Protein AF-A0A3L7AUQ1-F1 (afdb_monomer)

Structure (mmCIF, N/CA/C/O backbone):
data_AF-A0A3L7AUQ1-F1
#
_entry.id   AF-A0A3L7AUQ1-F1
#
loop_
_atom_site.group_PDB
_atom_site.id
_atom_site.type_symbol
_atom_site.label_atom_id
_atom_site.label_alt_id
_atom_site.label_comp_id
_atom_site.label_asym_id
_atom_site.label_entity_id
_atom_site.label_seq_id
_atom_site.pdbx_PDB_ins_code
_atom_site.Cartn_x
_atom_site.Cartn_y
_atom_site.Cartn_z
_atom_site.occupancy
_atom_site.B_iso_or_equiv
_atom_site.auth_seq_id
_atom_site.auth_comp_id
_atom_site.auth_asym_id
_atom_site.auth_atom_id
_atom_site.pdbx_PDB_model_num
ATOM 1 N N . MET A 1 1 ? -17.333 22.232 10.607 1.00 54.47 1 MET A N 1
ATOM 2 C CA . MET A 1 1 ? -16.804 20.891 10.934 1.00 54.47 1 MET A CA 1
ATOM 3 C C . MET A 1 1 ? -15.675 21.079 11.931 1.00 54.47 1 MET A C 1
ATOM 5 O O . MET A 1 1 ? -14.863 21.971 11.714 1.00 54.47 1 MET A O 1
ATOM 9 N N . SER A 1 2 ? -15.670 20.345 13.046 1.00 60.19 2 SER A N 1
ATOM 10 C CA . SER A 1 2 ? -14.529 20.346 13.972 1.00 60.19 2 SER A CA 1
ATOM 11 C C . SER A 1 2 ? -13.283 19.821 13.256 1.00 60.19 2 SER A C 1
ATOM 13 O O . SER A 1 2 ? -13.401 19.019 12.330 1.00 60.19 2 SER A O 1
ATOM 15 N N . ALA A 1 3 ? -12.099 20.273 13.667 1.00 74.56 3 ALA A N 1
ATOM 16 C CA . ALA A 1 3 ? -10.851 19.747 13.125 1.00 74.56 3 ALA A CA 1
ATOM 17 C C . ALA A 1 3 ? -10.772 18.215 13.327 1.00 74.56 3 ALA A C 1
ATOM 19 O O . ALA A 1 3 ? -11.262 17.724 14.351 1.00 74.56 3 ALA A O 1
ATOM 20 N N . PRO A 1 4 ? -10.177 17.457 12.385 1.00 82.94 4 PRO A N 1
ATOM 21 C CA . PRO A 1 4 ? -9.963 16.025 12.555 1.00 82.94 4 PRO A CA 1
ATOM 22 C C . PRO A 1 4 ? -9.164 15.748 13.829 1.00 82.94 4 PRO A C 1
ATOM 24 O O . PRO A 1 4 ? -8.142 16.387 14.075 1.00 82.94 4 PRO A O 1
ATOM 27 N N . VAL A 1 5 ? -9.618 14.784 14.627 1.00 93.25 5 VAL A N 1
ATOM 28 C CA . VAL A 1 5 ? -8.933 14.399 15.864 1.00 93.25 5 VAL A CA 1
ATOM 29 C C . VAL A 1 5 ? -7.797 13.426 15.544 1.00 93.25 5 VAL A C 1
ATOM 31 O O . VAL A 1 5 ? -7.956 12.484 14.752 1.00 93.25 5 VAL A O 1
ATOM 34 N N . THR A 1 6 ? -6.651 13.654 16.179 1.00 96.94 6 THR A N 1
ATOM 35 C CA . THR A 1 6 ? -5.511 12.737 16.201 1.00 96.94 6 THR A CA 1
ATOM 36 C C . THR A 1 6 ? -5.112 12.510 17.647 1.00 96.94 6 THR A C 1
ATOM 38 O O . THR A 1 6 ? -4.904 13.467 18.391 1.00 96.94 6 THR A O 1
ATOM 41 N N . LEU A 1 7 ? -5.035 11.244 18.028 1.00 98.00 7 LEU A N 1
ATOM 42 C CA . LEU A 1 7 ? -4.626 10.782 19.343 1.00 98.00 7 LEU A CA 1
ATOM 43 C C . LEU A 1 7 ? -3.195 10.238 19.274 1.00 98.00 7 LEU A C 1
ATOM 45 O O . LEU A 1 7 ? -2.617 10.060 18.203 1.00 98.00 7 LEU A O 1
ATOM 49 N N . THR A 1 8 ? -2.648 9.931 20.436 1.00 98.00 8 THR A N 1
ATOM 50 C CA . THR A 1 8 ? -1.404 9.186 20.645 1.00 98.00 8 THR A CA 1
ATOM 51 C C . THR A 1 8 ? -1.679 8.068 21.648 1.00 98.00 8 THR A C 1
ATOM 53 O O . THR A 1 8 ? -2.749 8.040 22.259 1.00 98.00 8 THR A O 1
ATOM 56 N N . ALA A 1 9 ? -0.713 7.177 21.890 1.00 97.38 9 ALA A N 1
ATOM 57 C CA . ALA A 1 9 ? -0.848 6.140 22.920 1.00 97.38 9 ALA A CA 1
ATOM 58 C C . ALA A 1 9 ? -1.158 6.690 24.330 1.00 97.38 9 ALA A C 1
ATOM 60 O O . ALA A 1 9 ? -1.718 5.976 25.159 1.00 97.38 9 ALA A O 1
ATOM 61 N N . ASP A 1 10 ? -0.818 7.947 24.620 1.00 97.31 10 ASP A N 1
ATOM 62 C CA . ASP A 1 10 ? -1.031 8.571 25.934 1.00 97.31 10 ASP A CA 1
ATOM 63 C C . ASP A 1 10 ? -2.288 9.449 25.997 1.00 97.31 10 ASP A C 1
ATOM 65 O O . ASP A 1 10 ? -2.662 9.915 27.070 1.00 97.31 10 ASP A O 1
ATOM 69 N N . THR A 1 11 ? -2.952 9.683 24.862 1.00 98.12 11 THR A N 1
ATOM 70 C CA . THR A 1 11 ? -4.133 10.560 24.770 1.00 98.12 11 THR A CA 1
ATOM 71 C C . THR A 1 11 ? -5.384 9.826 24.289 1.00 98.12 11 THR A C 1
ATOM 73 O O . THR A 1 11 ? -6.367 10.463 23.916 1.00 98.12 11 THR A O 1
ATOM 76 N N . LEU A 1 12 ? -5.367 8.488 24.306 1.00 98.25 12 LEU A N 1
ATOM 77 C CA . LEU A 1 12 ? -6.523 7.659 23.963 1.00 98.25 12 LEU A CA 1
ATOM 78 C C . LEU A 1 12 ? -7.722 8.003 24.855 1.00 98.25 12 LEU A C 1
ATOM 80 O O . LEU A 1 12 ? -7.608 8.072 26.079 1.00 98.25 12 LEU A O 1
ATOM 84 N N . ILE A 1 13 ? -8.880 8.191 24.227 1.00 97.44 13 ILE A N 1
ATOM 85 C CA . ILE A 1 13 ? -10.152 8.481 24.890 1.00 97.44 13 ILE A CA 1
ATOM 86 C C . ILE A 1 13 ? -11.253 7.598 24.289 1.00 97.44 13 ILE A C 1
ATOM 88 O O . ILE A 1 13 ? -11.203 7.350 23.082 1.00 97.44 13 ILE A O 1
ATOM 92 N N . PRO A 1 14 ? -12.235 7.130 25.087 1.00 97.88 14 PRO A N 1
ATOM 93 C CA . PRO A 1 14 ? -13.332 6.300 24.591 1.00 97.88 14 PRO A CA 1
ATOM 94 C C . PRO A 1 14 ? -14.061 6.926 23.403 1.00 97.88 14 PRO A C 1
ATOM 96 O O . PRO A 1 14 ? -14.301 8.139 23.377 1.00 97.88 14 PRO A O 1
ATOM 99 N N . ALA A 1 15 ? -14.425 6.097 22.427 1.00 97.81 15 ALA A N 1
ATOM 100 C CA . ALA A 1 15 ? -15.153 6.562 21.256 1.00 97.81 15 ALA A CA 1
ATOM 101 C C . ALA A 1 15 ? -16.590 6.955 21.635 1.00 97.81 15 ALA A C 1
ATOM 103 O O . ALA A 1 15 ? -17.237 6.316 22.462 1.00 97.81 15 ALA A O 1
ATOM 104 N N . THR A 1 16 ? -17.108 8.017 21.016 1.00 97.00 16 THR A N 1
ATOM 105 C CA . THR A 1 16 ? -18.486 8.503 21.229 1.00 97.00 16 THR A CA 1
ATOM 106 C C . THR A 1 16 ? -19.429 8.173 20.068 1.00 97.00 16 THR A C 1
ATOM 108 O O . THR A 1 16 ? -20.634 8.381 20.178 1.00 97.00 16 THR A O 1
ATOM 111 N N . ALA A 1 17 ? -18.887 7.633 18.975 1.00 97.19 17 ALA A N 1
ATOM 112 C CA . ALA A 1 17 ? -19.587 7.147 17.788 1.00 97.19 17 ALA A CA 1
ATOM 113 C C . ALA A 1 17 ? -18.801 5.959 17.191 1.00 97.19 17 ALA A C 1
ATOM 115 O O . ALA A 1 17 ? -17.626 5.793 17.541 1.00 97.19 17 ALA A O 1
ATOM 116 N N . PRO A 1 18 ? -19.388 5.132 16.301 1.00 98.00 18 PRO A N 1
ATOM 117 C CA . PRO A 1 18 ? -18.645 4.085 15.598 1.00 98.00 18 PRO A CA 1
ATOM 118 C C . PRO A 1 18 ? -17.364 4.648 14.964 1.00 98.00 18 PRO A C 1
ATOM 120 O O . PRO A 1 18 ? -17.421 5.533 14.116 1.00 98.00 18 PRO A O 1
ATOM 123 N N . THR A 1 19 ? -16.199 4.178 15.399 1.00 98.56 19 THR A N 1
ATOM 124 C CA . THR A 1 19 ? -14.916 4.790 15.040 1.00 98.56 19 THR A CA 1
ATOM 125 C C . THR A 1 19 ? -14.005 3.777 14.374 1.00 98.56 19 THR A C 1
ATOM 127 O O . THR A 1 19 ? -13.703 2.727 14.941 1.00 98.56 19 THR A O 1
ATOM 130 N N . MET A 1 20 ? -13.535 4.115 13.178 1.00 98.50 20 MET A N 1
ATOM 131 C CA . MET A 1 20 ? -12.374 3.479 12.570 1.00 98.50 20 MET A CA 1
ATOM 132 C C . MET A 1 20 ? -11.131 4.299 12.917 1.00 98.50 20 MET A C 1
ATOM 134 O O . MET A 1 20 ? -11.158 5.532 12.873 1.00 98.50 20 MET A O 1
ATOM 138 N N . TYR A 1 21 ? -10.030 3.623 13.234 1.00 98.69 21 TYR A N 1
ATOM 139 C CA . TYR A 1 21 ? -8.756 4.282 13.492 1.00 98.69 21 TYR A CA 1
ATOM 140 C C . TYR A 1 21 ? -7.817 4.212 12.292 1.00 98.69 21 TYR A C 1
ATOM 142 O O . TYR A 1 21 ? -7.812 3.253 11.524 1.00 98.69 21 TYR A O 1
ATOM 150 N N . PHE A 1 22 ? -6.984 5.233 12.146 1.00 98.31 22 PHE A N 1
ATOM 151 C CA . PHE A 1 22 ? -5.849 5.232 11.236 1.00 98.31 22 PHE A CA 1
ATOM 152 C C . PHE A 1 22 ? -4.567 5.313 12.063 1.00 98.31 22 PHE A C 1
ATOM 154 O O . PHE A 1 22 ? -4.301 6.351 12.659 1.00 98.31 22 PHE A O 1
ATOM 161 N N . ILE A 1 23 ? -3.792 4.229 12.114 1.00 98.50 23 ILE A N 1
ATOM 162 C CA . ILE A 1 23 ? -2.569 4.114 12.916 1.00 98.50 23 ILE A CA 1
ATOM 163 C C . ILE A 1 23 ? -1.345 4.370 12.027 1.00 98.50 23 ILE A C 1
ATOM 165 O O . ILE A 1 23 ? -1.085 3.627 11.075 1.00 98.50 23 ILE A O 1
ATOM 169 N N . GLY A 1 24 ? -0.573 5.410 12.348 1.00 96.19 24 GLY A N 1
ATOM 170 C CA . GLY A 1 24 ? 0.571 5.850 11.546 1.00 96.19 24 GLY A CA 1
ATOM 171 C C . GLY A 1 24 ? 1.500 6.811 12.293 1.00 96.19 24 GLY A C 1
ATOM 172 O O . GLY A 1 24 ? 1.568 6.787 13.517 1.00 96.19 24 GLY A O 1
ATOM 173 N N . VAL A 1 25 ? 2.258 7.625 11.551 1.00 93.19 25 VAL A N 1
ATOM 174 C CA . VAL A 1 25 ? 3.212 8.604 12.123 1.00 93.19 25 VAL A CA 1
ATOM 175 C C . VAL A 1 25 ? 2.674 10.038 12.063 1.00 93.19 25 VAL A C 1
ATOM 177 O O . VAL A 1 25 ? 2.900 10.816 12.980 1.00 93.19 25 VAL A O 1
ATOM 180 N N . THR A 1 26 ? 1.983 10.396 10.975 1.00 89.94 26 THR A N 1
ATOM 181 C CA . THR A 1 26 ? 1.414 11.737 10.728 1.00 89.94 26 THR A CA 1
ATOM 182 C C . THR A 1 26 ? 0.030 11.634 10.080 1.00 89.94 26 THR A C 1
ATOM 184 O O . THR A 1 26 ? -0.252 12.154 8.997 1.00 89.94 26 THR A O 1
ATOM 187 N N . THR A 1 27 ? -0.872 10.911 10.735 1.00 92.88 27 THR A N 1
ATOM 188 C CA . THR A 1 27 ? -2.197 10.536 10.212 1.00 92.88 27 THR A CA 1
ATOM 189 C C . THR A 1 27 ? -3.112 11.737 9.963 1.00 92.88 27 THR A C 1
ATOM 191 O O . THR A 1 27 ? -4.039 11.662 9.152 1.00 92.88 27 THR A O 1
ATOM 194 N N . GLY A 1 28 ? -2.866 12.860 10.646 1.00 90.06 28 GLY A N 1
ATOM 195 C CA . GLY A 1 28 ? -3.582 14.123 10.442 1.00 90.06 28 GLY A CA 1
ATOM 196 C C . GLY A 1 28 ? -3.364 14.744 9.057 1.00 90.06 28 GLY A C 1
ATOM 197 O O . GLY A 1 28 ? -4.259 15.406 8.543 1.00 90.06 28 GLY A O 1
ATOM 198 N N . SER A 1 29 ? -2.222 14.476 8.418 1.00 86.12 29 SER A N 1
ATOM 199 C CA . SER A 1 29 ? -1.842 15.063 7.121 1.00 86.12 29 SER A CA 1
ATOM 200 C C . SER A 1 29 ? -2.324 14.255 5.911 1.00 86.12 29 SER A C 1
ATOM 202 O O . SER A 1 29 ? -1.989 14.575 4.769 1.00 86.12 29 SER A O 1
ATOM 204 N N . SER A 1 30 ? -3.054 13.161 6.134 1.00 88.06 30 SER A N 1
ATOM 205 C CA . SER A 1 30 ? -3.519 12.287 5.057 1.00 88.06 30 SER A CA 1
ATOM 206 C C . SER A 1 30 ? -4.809 12.807 4.422 1.00 88.06 30 SER A C 1
ATOM 208 O O . SER A 1 30 ? -5.747 13.187 5.124 1.00 88.06 30 SER A O 1
ATOM 210 N N . S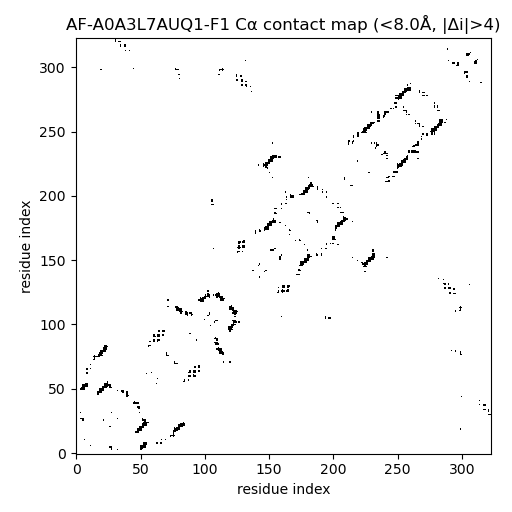ER A 1 31 ? -4.898 12.742 3.088 1.00 87.94 31 SER A N 1
ATOM 211 C CA . SER A 1 31 ? -6.104 13.121 2.334 1.00 87.94 31 SER A CA 1
ATOM 212 C C . SER A 1 31 ? -7.332 12.309 2.748 1.00 87.94 31 SER A C 1
ATOM 214 O O . SER A 1 31 ? -8.453 12.799 2.642 1.00 87.94 31 SER A O 1
ATOM 216 N N . ILE A 1 32 ? -7.134 11.107 3.302 1.00 93.62 32 ILE A N 1
ATOM 217 C CA . ILE A 1 32 ? -8.225 10.270 3.807 1.00 93.62 32 ILE A CA 1
ATOM 218 C C . ILE A 1 32 ? -9.113 10.989 4.833 1.00 93.62 32 ILE A C 1
ATOM 220 O O . ILE A 1 32 ? -10.293 10.678 4.942 1.00 93.62 32 ILE A O 1
ATOM 224 N N . ARG A 1 33 ? -8.589 11.994 5.550 1.00 92.50 33 ARG A N 1
ATOM 225 C CA . ARG A 1 33 ? -9.374 12.790 6.506 1.00 92.50 33 ARG A CA 1
ATOM 226 C C . ARG A 1 33 ? -10.527 13.547 5.849 1.00 92.50 33 ARG A C 1
ATOM 228 O O . ARG A 1 33 ? -11.523 13.809 6.512 1.00 92.50 33 ARG A O 1
ATOM 235 N N . GLN A 1 34 ? -10.386 13.887 4.571 1.00 93.88 34 GLN A N 1
ATOM 236 C CA . GLN A 1 34 ? -11.427 14.539 3.778 1.00 93.88 34 GLN A CA 1
ATOM 237 C C . GLN A 1 34 ? -12.258 13.520 2.992 1.00 93.88 34 GLN A C 1
ATOM 239 O O . GLN A 1 34 ? -13.451 13.722 2.799 1.00 93.88 34 GLN A O 1
ATOM 244 N N . VAL A 1 35 ? -11.639 12.412 2.574 1.00 96.00 35 VAL A N 1
ATOM 245 C CA . VAL A 1 35 ? -12.287 11.370 1.766 1.00 96.00 35 VAL A CA 1
ATOM 246 C C . VAL A 1 35 ? -13.226 10.488 2.594 1.00 96.00 35 VAL A C 1
ATOM 248 O O . VAL A 1 35 ? -14.349 10.230 2.171 1.00 96.00 35 VAL A O 1
ATOM 251 N N . PHE A 1 36 ? -12.800 10.032 3.777 1.00 97.31 36 PHE A N 1
ATOM 252 C CA . PHE A 1 36 ? -13.556 9.057 4.569 1.00 97.31 36 PHE A CA 1
ATOM 253 C C . PHE A 1 36 ? -14.984 9.510 4.904 1.00 97.31 36 PHE A C 1
ATOM 255 O O . PHE A 1 36 ? -15.880 8.692 4.736 1.00 97.31 36 PHE A O 1
ATOM 262 N N . PRO A 1 37 ? -15.260 10.770 5.303 1.00 96.50 37 PRO A N 1
ATOM 263 C CA . PRO A 1 37 ? -16.637 11.207 5.545 1.00 96.50 37 PRO A CA 1
ATOM 264 C C . PRO A 1 37 ? -17.548 11.083 4.314 1.00 96.50 37 PRO A C 1
ATOM 266 O O . PRO A 1 37 ? -18.718 10.737 4.454 1.00 96.50 37 PRO A O 1
ATOM 269 N N . LEU A 1 38 ? -17.017 11.328 3.110 1.00 97.50 38 LEU A N 1
ATOM 270 C CA . LEU A 1 38 ? -17.770 11.172 1.861 1.00 97.50 38 LEU A CA 1
ATOM 271 C C . LEU A 1 38 ? -18.061 9.697 1.581 1.00 97.50 38 LEU A C 1
ATOM 273 O O . LEU A 1 38 ? -19.183 9.341 1.240 1.00 97.50 38 LEU A O 1
ATOM 277 N N . TRP A 1 39 ? -17.065 8.832 1.774 1.00 98.12 39 TRP A N 1
ATOM 278 C CA . TRP A 1 39 ? -17.244 7.389 1.630 1.00 98.12 39 TRP A CA 1
ATOM 279 C C . TRP A 1 39 ? -18.170 6.797 2.683 1.00 98.12 39 TRP A C 1
ATOM 281 O O . TRP A 1 39 ? -18.973 5.940 2.352 1.00 98.12 39 TRP A O 1
ATOM 291 N N . ALA A 1 40 ? -18.104 7.258 3.930 1.00 97.88 40 ALA A N 1
ATOM 292 C CA . ALA A 1 40 ? -19.002 6.809 4.984 1.00 97.88 40 ALA A CA 1
ATOM 293 C C . ALA A 1 40 ? -20.465 7.124 4.642 1.00 97.88 40 ALA A C 1
ATOM 295 O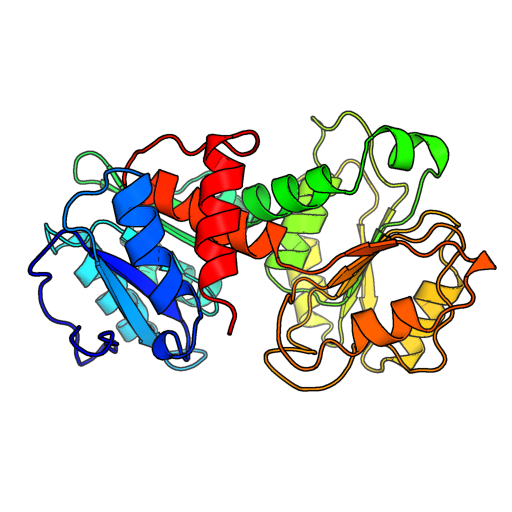 O . ALA A 1 40 ? -21.329 6.274 4.846 1.00 97.88 40 ALA A O 1
ATOM 296 N N . ALA A 1 41 ? -20.730 8.302 4.066 1.00 97.44 41 ALA A N 1
ATOM 297 C CA . ALA A 1 41 ? -22.056 8.661 3.577 1.00 97.44 41 ALA A CA 1
ATOM 298 C C . ALA A 1 41 ? -22.491 7.789 2.384 1.00 97.44 41 ALA A C 1
ATOM 300 O O . ALA A 1 41 ? -23.586 7.232 2.419 1.00 97.44 41 ALA A O 1
ATOM 301 N N . GLU A 1 42 ? -21.632 7.629 1.372 1.00 97.88 42 GLU A N 1
ATOM 302 C CA . GLU A 1 42 ? -21.923 6.833 0.165 1.00 97.88 42 GLU A CA 1
ATOM 303 C C . GLU A 1 42 ? -22.166 5.350 0.481 1.00 97.88 42 GLU A C 1
ATOM 305 O O . GLU A 1 42 ? -23.073 4.722 -0.055 1.00 97.88 42 GLU A O 1
ATOM 310 N N . LEU A 1 43 ? -21.383 4.789 1.401 1.00 97.69 43 LEU A N 1
ATOM 311 C CA . LEU A 1 43 ? -21.469 3.387 1.811 1.00 97.69 43 LEU A CA 1
ATOM 312 C C . LEU A 1 43 ? -22.543 3.134 2.880 1.00 97.69 43 LEU A C 1
ATOM 314 O O . LEU A 1 43 ? -22.731 1.992 3.294 1.00 97.69 43 LEU A O 1
ATOM 318 N N . GLY A 1 44 ? -23.229 4.176 3.362 1.00 97.31 44 GLY A N 1
ATOM 319 C CA . GLY A 1 44 ? -24.259 4.044 4.392 1.00 97.31 44 GLY A CA 1
ATOM 320 C C . GLY A 1 44 ? -23.726 3.610 5.763 1.00 97.31 44 GLY A C 1
ATOM 321 O O . GLY A 1 44 ? -24.424 2.915 6.497 1.00 97.31 44 GLY A O 1
ATOM 322 N N . LEU A 1 45 ? -22.514 4.033 6.144 1.00 97.25 45 LEU A N 1
ATOM 323 C CA . LEU A 1 45 ? -21.863 3.660 7.414 1.00 97.25 45 LEU A CA 1
ATOM 324 C C . LEU A 1 45 ? -22.416 4.411 8.645 1.00 97.25 45 LEU A C 1
ATOM 326 O O . LEU A 1 45 ? -21.857 4.314 9.739 1.00 97.25 45 LEU A O 1
ATOM 330 N N . GLY A 1 46 ? -23.509 5.163 8.486 1.00 94.44 46 GLY A N 1
ATOM 331 C CA . GLY A 1 46 ? -24.133 5.952 9.550 1.00 94.44 46 GLY A CA 1
ATOM 332 C C . GLY A 1 46 ? -23.216 7.061 10.070 1.00 94.44 46 GLY A C 1
ATOM 333 O O . GLY A 1 46 ? -22.534 7.726 9.295 1.00 94.44 46 GLY A O 1
ATOM 334 N N . ASP A 1 47 ? -23.173 7.234 11.393 1.00 95.19 47 ASP A N 1
ATOM 335 C CA . ASP A 1 47 ? -22.361 8.260 12.071 1.00 95.19 47 ASP A CA 1
ATOM 336 C C . ASP A 1 47 ? -20.883 7.853 12.236 1.00 95.19 47 ASP A C 1
ATOM 338 O O . ASP A 1 47 ? -20.208 8.286 13.173 1.00 95.19 47 ASP A O 1
ATOM 342 N N . ALA A 1 48 ? -20.378 6.969 11.371 1.00 97.56 48 ALA A N 1
ATOM 343 C CA . ALA A 1 48 ? -19.013 6.482 11.465 1.00 97.56 48 ALA A CA 1
ATOM 344 C C . ALA A 1 48 ? -17.986 7.605 11.261 1.00 97.56 48 ALA A C 1
ATOM 346 O O . ALA A 1 48 ? -18.081 8.403 10.326 1.00 97.56 48 ALA A O 1
ATOM 347 N N . VAL A 1 49 ? -16.953 7.631 12.104 1.00 97.25 49 VAL A N 1
ATOM 348 C CA . VAL A 1 49 ? -15.873 8.628 12.041 1.00 97.25 49 VAL A CA 1
ATOM 349 C C . VAL A 1 49 ? -14.498 7.978 11.906 1.00 97.25 49 VAL A C 1
ATOM 351 O O . VAL A 1 49 ? -14.289 6.831 12.302 1.00 97.25 49 VAL A O 1
ATOM 354 N N . LEU A 1 50 ? -13.543 8.742 11.364 1.00 97.94 50 LEU A N 1
ATOM 355 C CA . LEU A 1 50 ? -12.138 8.347 11.258 1.00 97.94 50 LEU A CA 1
ATOM 356 C C . LEU A 1 50 ? -11.266 9.172 12.208 1.00 97.94 50 LEU A C 1
ATOM 358 O O . LEU A 1 50 ? -11.115 10.389 12.040 1.00 97.94 50 LEU A O 1
ATOM 362 N N . VAL A 1 51 ? -10.624 8.496 13.157 1.00 98.25 51 VAL A N 1
ATOM 363 C CA . VAL A 1 51 ? -9.700 9.106 14.123 1.00 98.25 51 VAL A CA 1
ATOM 364 C C . VAL A 1 51 ? -8.286 8.596 13.873 1.00 98.25 51 VAL A C 1
ATOM 366 O O . VAL A 1 51 ? -8.066 7.413 13.643 1.00 98.25 51 VAL A O 1
ATOM 369 N N . GLY A 1 52 ? -7.301 9.487 13.891 1.00 98.12 52 GLY A N 1
ATOM 370 C CA . GLY A 1 52 ? -5.904 9.082 13.744 1.00 98.12 52 GLY A CA 1
ATOM 371 C C . GLY A 1 52 ? -5.292 8.716 15.080 1.00 98.12 52 GLY A C 1
ATOM 372 O O . GLY A 1 52 ? -5.661 9.298 16.099 1.00 98.12 52 GLY A O 1
ATOM 373 N N . ILE A 1 53 ? -4.334 7.802 15.059 1.00 98.56 53 ILE A N 1
ATOM 374 C CA . ILE A 1 53 ? -3.455 7.502 16.182 1.00 98.56 53 ILE A CA 1
ATOM 375 C C . ILE A 1 53 ? -2.024 7.594 15.662 1.00 98.56 53 ILE A C 1
ATOM 377 O O . ILE A 1 53 ? -1.588 6.759 14.865 1.00 98.56 53 ILE A O 1
ATOM 381 N N . ASP A 1 54 ? -1.311 8.622 16.110 1.00 98.06 54 ASP A N 1
ATOM 382 C CA . ASP A 1 54 ? 0.090 8.825 15.770 1.00 98.06 54 ASP A CA 1
ATOM 383 C C . ASP A 1 54 ? 0.984 8.163 16.825 1.00 98.06 54 ASP A C 1
AT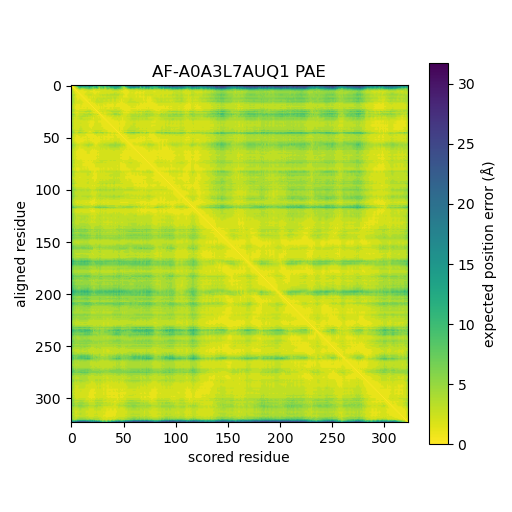OM 385 O O . ASP A 1 54 ? 0.853 8.395 18.031 1.00 98.06 54 ASP A O 1
ATOM 389 N N . LEU A 1 55 ? 1.900 7.325 16.345 1.00 97.75 55 LEU A N 1
ATOM 390 C CA . LEU A 1 55 ? 2.950 6.682 17.128 1.00 97.75 55 LEU A CA 1
ATOM 391 C C . LEU A 1 55 ? 4.321 7.042 16.533 1.00 97.75 55 LEU A C 1
ATOM 393 O O . LEU A 1 55 ? 4.450 7.108 15.302 1.00 97.75 55 LEU A O 1
ATOM 397 N N . PRO A 1 56 ? 5.354 7.255 17.369 1.00 95.19 56 PRO A N 1
ATOM 398 C CA . PRO A 1 56 ? 6.729 7.385 16.896 1.00 95.19 56 PRO A CA 1
ATOM 399 C C . PRO A 1 56 ? 7.168 6.161 16.085 1.00 95.19 56 PRO A C 1
ATOM 401 O O . PRO A 1 56 ? 6.704 5.049 16.329 1.00 95.19 56 PRO A O 1
ATOM 404 N N . LEU A 1 57 ? 8.099 6.346 15.145 1.00 91.50 57 LEU A N 1
ATOM 405 C CA . LEU A 1 57 ? 8.769 5.214 14.495 1.00 91.50 57 LEU A CA 1
ATOM 406 C C . LEU A 1 57 ? 9.438 4.338 15.557 1.00 91.50 57 LEU A C 1
ATOM 408 O O . LEU A 1 57 ? 10.156 4.865 16.406 1.00 91.50 57 LEU A O 1
ATOM 412 N N . HIS A 1 58 ? 9.217 3.024 15.485 1.00 91.38 58 HIS A N 1
ATOM 413 C CA . HIS A 1 58 ? 9.729 2.064 16.467 1.00 91.38 58 HIS A CA 1
ATOM 414 C C . HIS A 1 58 ? 9.323 2.417 17.905 1.00 91.38 58 HIS A C 1
ATOM 416 O O . HIS A 1 58 ? 10.146 2.386 18.824 1.00 91.38 58 HIS A O 1
ATOM 422 N N . ALA A 1 59 ? 8.053 2.793 18.094 1.00 95.62 59 ALA A N 1
ATOM 423 C CA . ALA A 1 59 ? 7.495 3.047 19.415 1.00 95.62 59 ALA A CA 1
ATOM 424 C C . ALA A 1 59 ? 7.722 1.847 20.363 1.00 95.62 59 ALA A C 1
ATOM 426 O O . ALA A 1 59 ? 7.790 0.701 19.908 1.00 95.62 59 ALA A O 1
ATOM 427 N N . PRO A 1 60 ? 7.814 2.073 21.686 1.00 97.56 60 PRO A N 1
ATOM 428 C CA . PRO A 1 60 ? 7.903 0.984 22.651 1.00 97.56 60 PRO A CA 1
ATOM 429 C C . PRO A 1 60 ? 6.725 0.013 22.523 1.00 97.56 60 PRO A C 1
ATOM 431 O O . PRO A 1 60 ? 5.587 0.432 22.290 1.00 97.56 60 PRO A O 1
ATOM 434 N N . ALA A 1 61 ? 6.977 -1.280 22.747 1.00 98.19 61 ALA A N 1
ATOM 435 C CA . ALA A 1 61 ? 5.957 -2.326 22.646 1.00 98.19 61 ALA A CA 1
ATOM 436 C C . ALA A 1 61 ? 4.702 -2.019 23.486 1.00 98.19 61 ALA A C 1
ATOM 438 O O . ALA A 1 61 ? 3.584 -2.279 23.043 1.00 98.19 61 ALA A O 1
ATOM 439 N N . GLU A 1 62 ? 4.863 -1.398 24.661 1.00 98.44 62 GLU A N 1
ATOM 440 C CA . GLU A 1 62 ? 3.742 -0.994 25.519 1.00 98.44 62 GLU A CA 1
ATOM 441 C C . GLU A 1 62 ? 2.753 -0.033 24.839 1.00 98.44 62 GLU A C 1
ATOM 443 O O . GLU A 1 62 ? 1.557 -0.089 25.120 1.00 98.44 62 GLU A O 1
ATOM 448 N N . GLN A 1 63 ? 3.221 0.826 23.927 1.00 98.62 63 GLN A N 1
ATOM 449 C CA . GLN A 1 63 ? 2.376 1.792 23.234 1.00 98.62 63 GLN A CA 1
ATOM 450 C C . GLN A 1 63 ? 1.524 1.093 22.178 1.00 98.62 63 GLN A C 1
ATOM 452 O O . GLN A 1 63 ? 0.320 1.340 22.107 1.00 98.62 63 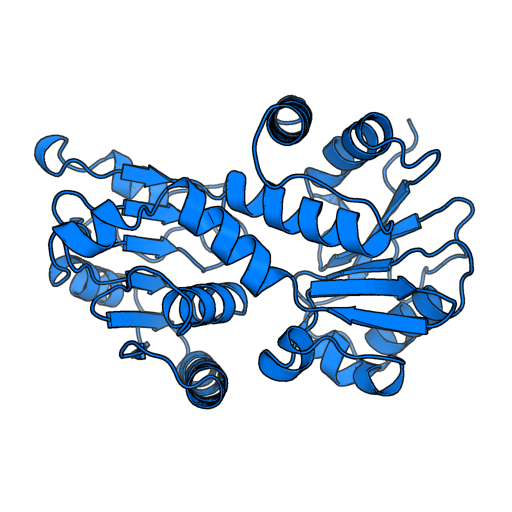GLN A O 1
ATOM 457 N N . TYR A 1 64 ? 2.116 0.170 21.414 1.00 98.69 64 TYR A N 1
ATOM 458 C CA . TYR A 1 64 ? 1.372 -0.659 20.466 1.00 98.69 64 TYR A CA 1
ATOM 459 C C . TYR A 1 64 ? 0.313 -1.500 21.175 1.00 98.69 64 TYR A C 1
ATOM 461 O O . TYR A 1 64 ? -0.853 -1.473 20.781 1.00 98.69 64 TYR A O 1
ATOM 469 N N . ARG A 1 65 ? 0.691 -2.180 22.265 1.00 98.69 65 ARG A N 1
ATOM 470 C CA . ARG A 1 65 ? -0.244 -2.981 23.065 1.00 98.69 65 ARG A CA 1
ATOM 471 C C . ARG A 1 65 ? -1.394 -2.141 23.594 1.00 98.69 65 ARG A C 1
ATOM 473 O O . ARG A 1 65 ? -2.541 -2.523 23.410 1.00 98.69 65 ARG A O 1
ATOM 480 N N . ARG A 1 66 ? -1.108 -0.966 24.161 1.00 98.75 66 ARG A N 1
ATOM 481 C CA . ARG A 1 66 ? -2.144 -0.064 24.677 1.00 98.75 66 ARG A CA 1
ATOM 482 C C . ARG A 1 66 ? -3.139 0.360 23.596 1.00 98.75 66 ARG A C 1
ATOM 484 O O . ARG A 1 66 ? -4.337 0.399 23.861 1.00 98.75 66 ARG A O 1
ATOM 491 N N . VAL A 1 67 ? -2.668 0.661 22.384 1.00 98.81 67 VAL A N 1
ATOM 492 C CA . VAL A 1 67 ? -3.546 1.005 21.252 1.00 98.81 67 VAL A CA 1
ATOM 493 C C . VAL A 1 67 ? -4.429 -0.182 20.856 1.00 98.81 67 VAL A C 1
ATOM 495 O O . VAL A 1 67 ? -5.632 -0.008 20.666 1.00 98.81 67 VAL A O 1
ATOM 498 N N . VAL A 1 68 ? -3.863 -1.388 20.773 1.00 98.81 68 VAL A N 1
ATOM 499 C CA . VAL A 1 68 ? -4.621 -2.601 20.426 1.00 98.81 68 VAL A CA 1
ATOM 500 C C . VAL A 1 68 ? -5.632 -2.962 21.519 1.00 98.81 68 VAL A C 1
ATOM 502 O O . VAL A 1 68 ? -6.792 -3.217 21.206 1.00 98.81 68 VAL A O 1
ATOM 505 N N . GLU A 1 69 ? -5.248 -2.906 22.797 1.00 98.62 69 GLU A N 1
ATOM 506 C CA . GLU A 1 69 ? -6.146 -3.122 23.942 1.00 98.62 69 GLU A CA 1
ATOM 507 C C . GLU A 1 69 ? -7.289 -2.106 23.966 1.00 98.62 69 GLU A C 1
ATOM 509 O O . GLU A 1 69 ? -8.436 -2.467 24.231 1.00 98.62 69 GLU A O 1
ATOM 514 N N . PHE A 1 70 ? -7.002 -0.840 23.662 1.00 98.75 70 PHE A N 1
ATOM 515 C CA . PHE A 1 70 ? -8.022 0.195 23.557 1.00 98.75 70 PHE A CA 1
ATOM 516 C C . PHE A 1 70 ? -9.045 -0.124 22.456 1.00 98.75 70 PHE A C 1
ATOM 518 O O . PHE A 1 70 ? -10.248 -0.101 22.717 1.00 98.75 70 PHE A O 1
ATOM 525 N N . ILE A 1 71 ? -8.589 -0.498 21.256 1.00 98.69 71 ILE A N 1
ATOM 526 C CA . ILE A 1 71 ? -9.482 -0.888 20.151 1.00 98.69 71 ILE A CA 1
ATOM 527 C C . ILE A 1 71 ? -10.284 -2.148 20.508 1.00 98.69 71 ILE A C 1
ATOM 529 O O . ILE A 1 71 ? -11.475 -2.218 20.203 1.00 98.69 71 ILE A O 1
ATOM 533 N N . LYS A 1 72 ? -9.654 -3.127 21.174 1.00 98.56 72 LYS A N 1
ATOM 534 C CA . LYS A 1 72 ? -10.298 -4.377 21.604 1.00 98.56 72 LYS A CA 1
ATOM 535 C C . LYS A 1 72 ? -11.443 -4.120 22.581 1.00 98.56 72 LYS A C 1
ATOM 537 O O . LYS A 1 72 ? -12.530 -4.668 22.412 1.00 98.56 72 LYS A O 1
ATOM 542 N N . ASN A 1 73 ? -11.189 -3.292 23.593 1.00 98.19 73 ASN A N 1
ATOM 543 C CA . ASN A 1 73 ? -12.073 -3.139 24.747 1.00 98.19 73 ASN A CA 1
ATOM 544 C C . ASN A 1 73 ? -13.137 -2.047 24.575 1.00 98.19 73 ASN A C 1
ATOM 546 O O . ASN A 1 73 ? -14.172 -2.102 25.240 1.00 98.19 73 ASN A O 1
ATOM 550 N N . ASP A 1 74 ? -12.920 -1.062 23.702 1.00 98.25 74 ASP A N 1
ATOM 551 C CA . ASP A 1 74 ? -13.914 -0.020 23.454 1.00 98.25 74 ASP A CA 1
ATOM 552 C C . ASP A 1 74 ? -15.029 -0.536 22.508 1.00 98.25 74 ASP A C 1
ATOM 554 O O . ASP A 1 74 ? -14.756 -1.041 21.411 1.00 98.25 74 ASP A O 1
ATOM 558 N N . PRO A 1 75 ? -16.314 -0.445 22.904 1.00 97.12 75 PRO A N 1
ATOM 559 C CA . PRO A 1 75 ? -17.422 -1.011 22.133 1.00 97.12 75 PRO A CA 1
ATOM 560 C C . PRO A 1 75 ? -17.690 -0.279 20.808 1.00 97.12 75 PRO A C 1
ATOM 562 O O . PRO A 1 75 ? -18.222 -0.887 19.872 1.00 97.12 75 PRO A O 1
ATOM 565 N N . LEU A 1 76 ? -17.321 0.999 20.709 1.00 97.81 76 LEU A N 1
ATOM 566 C CA . LEU A 1 76 ? -17.546 1.841 19.536 1.00 97.81 76 LEU A CA 1
ATOM 567 C C . LEU A 1 76 ? -16.321 1.910 18.614 1.00 97.81 76 LEU A C 1
ATOM 569 O O . LEU A 1 76 ? -16.483 2.207 17.431 1.00 97.81 76 LEU A O 1
ATOM 573 N N . SER A 1 77 ? -15.140 1.514 19.084 1.00 98.50 77 SER A N 1
ATOM 574 C CA . SER A 1 77 ? -13.991 1.172 18.242 1.00 98.50 77 SER A CA 1
ATOM 575 C C . SER A 1 77 ? -14.330 0.002 17.319 1.00 98.50 77 SER A C 1
ATOM 577 O O . SER A 1 77 ? -14.500 -1.129 17.773 1.00 98.50 77 SER A O 1
ATOM 579 N N . ARG A 1 78 ? -14.461 0.258 16.016 1.00 98.38 78 ARG A N 1
ATOM 580 C CA . ARG A 1 78 ? -14.803 -0.756 15.004 1.00 98.38 78 ARG A CA 1
ATOM 581 C C . ARG A 1 78 ? -13.588 -1.506 14.471 1.00 98.38 78 ARG A C 1
ATOM 583 O O . ARG A 1 78 ? -13.702 -2.673 14.121 1.00 98.38 78 ARG A O 1
ATOM 590 N N . GLY A 1 79 ? -12.431 -0.855 14.441 1.00 98.56 79 GLY A N 1
ATOM 591 C CA . GLY A 1 79 ? -11.209 -1.424 13.889 1.00 98.56 79 GLY A CA 1
ATOM 592 C C . GLY A 1 79 ? -10.228 -0.340 13.465 1.00 98.56 79 GLY A C 1
ATOM 593 O O . GLY A 1 79 ? -10.409 0.834 13.799 1.00 98.56 79 GLY A O 1
ATOM 594 N N . ALA A 1 80 ? -9.188 -0.720 12.731 1.00 98.75 80 ALA A N 1
ATOM 595 C CA . ALA A 1 80 ? -8.157 0.205 12.287 1.00 98.75 80 ALA A CA 1
ATOM 596 C C . ALA A 1 80 ? -7.525 -0.180 10.949 1.00 98.75 80 ALA A C 1
ATOM 598 O O . ALA A 1 80 ? -7.427 -1.356 10.609 1.00 98.75 80 ALA A O 1
ATOM 599 N N . LEU A 1 81 ? -7.020 0.828 10.240 1.00 98.69 81 LEU A N 1
ATOM 600 C CA . LEU A 1 81 ? -5.990 0.680 9.216 1.00 98.69 81 LEU A CA 1
ATOM 601 C C . LEU A 1 81 ? -4.620 0.970 9.840 1.00 98.69 81 LEU A C 1
ATOM 603 O O . LEU A 1 81 ? -4.466 1.972 10.541 1.00 98.69 81 LEU A O 1
ATOM 607 N N . VAL A 1 82 ? -3.619 0.140 9.547 1.00 97.75 82 VAL A N 1
ATOM 608 C CA . VAL A 1 82 ? -2.237 0.292 10.035 1.00 97.75 82 VAL A CA 1
ATOM 609 C C . VAL A 1 82 ? -1.297 0.527 8.850 1.00 97.75 82 VAL A C 1
ATOM 611 O O . VAL A 1 82 ? -1.336 -0.236 7.890 1.00 97.75 82 VAL A O 1
ATOM 614 N N . THR A 1 83 ? -0.447 1.567 8.883 1.00 92.94 83 THR A N 1
ATOM 615 C CA . THR A 1 83 ? 0.502 1.856 7.778 1.00 92.94 83 THR A CA 1
ATOM 616 C C . THR A 1 83 ? 1.961 1.581 8.101 1.00 92.94 83 THR A C 1
ATOM 618 O O . THR A 1 83 ? 2.539 0.640 7.585 1.00 92.94 83 THR A O 1
ATOM 621 N N . THR A 1 84 ? 2.612 2.439 8.879 1.00 90.31 84 THR A N 1
ATOM 622 C CA . THR A 1 84 ? 4.066 2.365 9.088 1.00 90.31 84 THR A CA 1
ATOM 623 C C . THR A 1 84 ? 4.423 1.320 10.139 1.00 90.31 84 THR A C 1
ATOM 625 O O . THR A 1 84 ? 5.502 0.743 10.110 1.00 90.31 84 THR A O 1
ATOM 628 N N . HIS A 1 85 ? 3.481 1.053 11.040 1.00 94.56 85 HIS A N 1
ATOM 629 C CA . HIS A 1 85 ? 3.696 0.311 12.279 1.00 94.56 85 HIS A CA 1
ATOM 630 C C . HIS A 1 85 ? 3.317 -1.169 12.191 1.00 94.56 85 HIS A C 1
ATOM 632 O O . HIS A 1 85 ? 3.195 -1.822 13.214 1.00 94.56 85 HIS A O 1
ATOM 638 N N . LYS A 1 86 ? 3.086 -1.707 10.992 1.00 94.75 86 LYS A N 1
ATOM 639 C CA . LYS A 1 86 ? 2.454 -3.023 10.783 1.00 94.75 86 LYS A CA 1
ATOM 640 C C . LYS A 1 86 ? 3.198 -4.177 11.444 1.00 94.75 86 LYS A C 1
ATOM 642 O O . LYS A 1 86 ? 2.586 -4.971 12.149 1.00 94.75 86 LYS A O 1
ATOM 647 N N . LEU A 1 87 ? 4.512 -4.235 11.224 1.00 92.69 87 LEU A N 1
ATOM 648 C CA . LEU A 1 87 ? 5.393 -5.263 11.781 1.00 92.69 87 LEU A CA 1
ATOM 649 C C . LEU A 1 87 ? 5.524 -5.103 13.298 1.00 92.69 87 LEU A C 1
ATOM 651 O O . LEU A 1 87 ? 5.236 -6.034 14.043 1.00 92.69 87 LEU A O 1
ATOM 655 N N . ASP A 1 88 ? 5.902 -3.906 13.753 1.00 95.25 88 ASP A N 1
ATOM 656 C CA . ASP A 1 88 ? 6.170 -3.639 15.170 1.00 95.25 88 ASP A CA 1
ATOM 657 C C . ASP A 1 88 ? 4.905 -3.797 16.033 1.00 95.25 88 ASP A C 1
ATOM 659 O O . ASP A 1 88 ? 4.958 -4.387 17.112 1.00 95.25 88 ASP A O 1
ATOM 663 N N . LEU A 1 89 ? 3.752 -3.319 15.547 1.00 98.19 89 LEU A N 1
ATOM 664 C CA . LEU A 1 89 ? 2.471 -3.454 16.236 1.00 98.19 89 LEU A CA 1
ATOM 665 C C . LEU A 1 89 ? 2.055 -4.920 16.311 1.00 98.19 89 LEU A C 1
ATOM 667 O O . LEU A 1 89 ? 1.689 -5.380 17.393 1.00 98.19 89 LEU A O 1
ATOM 671 N N . PHE A 1 90 ? 2.143 -5.662 15.201 1.00 97.25 90 PHE A N 1
ATOM 672 C CA . PHE A 1 90 ? 1.788 -7.076 15.211 1.00 97.25 90 PHE A CA 1
ATOM 673 C C . PHE A 1 90 ? 2.700 -7.867 16.148 1.00 97.25 90 PHE A C 1
ATOM 675 O O . PHE A 1 90 ? 2.201 -8.567 17.020 1.00 97.25 90 PHE A O 1
ATOM 682 N N . ALA A 1 91 ? 4.018 -7.680 16.063 1.00 96.94 91 ALA A N 1
ATOM 683 C CA . ALA A 1 91 ? 4.975 -8.344 16.945 1.00 96.94 91 ALA A CA 1
ATOM 684 C C . ALA A 1 91 ? 4.726 -8.037 18.434 1.00 96.94 91 ALA A C 1
ATOM 686 O O . ALA A 1 91 ? 4.822 -8.932 19.272 1.00 96.94 91 ALA A O 1
ATOM 687 N N . ALA A 1 92 ? 4.382 -6.791 18.774 1.00 98.25 92 ALA A N 1
ATOM 688 C CA . ALA A 1 92 ? 4.158 -6.375 20.157 1.00 98.25 92 ALA A CA 1
ATOM 689 C C . ALA A 1 92 ? 2.818 -6.845 20.748 1.00 98.25 92 ALA A C 1
ATOM 691 O O . ALA A 1 92 ? 2.710 -6.971 21.970 1.00 98.25 92 ALA A O 1
ATOM 692 N N . ALA A 1 93 ? 1.796 -7.048 19.911 1.00 98.25 93 ALA A N 1
ATOM 693 C CA . ALA A 1 93 ? 0.407 -7.238 20.334 1.00 98.25 93 ALA A CA 1
ATOM 694 C C . ALA A 1 93 ? -0.252 -8.516 19.786 1.00 98.25 93 ALA A C 1
ATOM 696 O O . ALA A 1 93 ? -1.465 -8.662 19.909 1.00 98.25 93 ALA A O 1
ATOM 697 N N . ARG A 1 94 ? 0.511 -9.433 19.178 1.00 98.19 94 ARG A N 1
ATOM 698 C CA . ARG A 1 94 ? -0.011 -10.648 18.529 1.00 98.19 94 ARG A CA 1
ATOM 699 C C . ARG A 1 94 ? -0.939 -11.466 19.430 1.00 98.19 94 ARG A C 1
ATOM 701 O O . ARG A 1 94 ? -2.010 -11.869 19.002 1.00 98.19 94 ARG A O 1
ATOM 708 N N . ASP A 1 95 ? -0.563 -11.631 20.696 1.00 98.31 95 ASP A N 1
ATOM 709 C CA . ASP A 1 95 ? -1.325 -12.351 21.728 1.00 98.31 95 ASP A CA 1
ATOM 710 C C . ASP A 1 95 ? -2.661 -11.691 22.107 1.00 98.31 95 ASP A C 1
ATOM 712 O O . ASP A 1 95 ? -3.482 -12.307 22.785 1.00 98.31 95 ASP A O 1
ATOM 716 N N . LEU A 1 96 ? -2.890 -10.442 21.694 1.00 98.50 96 LEU A N 1
ATOM 717 C CA . LEU A 1 96 ? -4.138 -9.725 21.941 1.00 98.50 96 LEU A CA 1
ATOM 718 C C . LEU A 1 96 ? -5.191 -9.976 20.855 1.00 98.50 96 LEU A C 1
ATOM 720 O O . LEU A 1 96 ? -6.361 -9.658 21.084 1.00 98.50 96 LEU A O 1
ATOM 724 N N . PHE A 1 97 ? -4.815 -10.530 19.701 1.00 98.62 97 PHE A N 1
ATOM 725 C CA . PHE A 1 97 ? -5.757 -10.906 18.649 1.00 98.62 97 PHE A CA 1
ATOM 726 C C . PHE A 1 97 ? -6.368 -12.276 18.942 1.00 98.62 97 PHE A C 1
ATOM 728 O O . PHE A 1 97 ? -5.686 -13.199 19.380 1.00 98.62 97 PHE A O 1
ATOM 735 N N . ASP A 1 98 ? -7.671 -12.400 18.708 1.00 98.50 98 ASP A N 1
ATOM 736 C CA . ASP A 1 98 ? -8.391 -13.661 18.897 1.00 98.50 98 ASP A CA 1
ATOM 737 C C . ASP A 1 98 ? -8.313 -14.542 17.636 1.00 98.50 98 ASP A C 1
ATOM 739 O O . ASP A 1 98 ? -8.523 -15.753 17.705 1.00 98.50 98 ASP A O 1
ATOM 743 N N . GLU A 1 99 ? -8.020 -13.934 16.482 1.00 98.12 99 GLU A N 1
ATOM 744 C CA . GLU A 1 99 ? -7.869 -14.597 15.188 1.00 98.12 99 GLU A CA 1
ATOM 745 C C . GLU A 1 99 ? -6.853 -13.843 14.310 1.00 98.12 99 GLU A C 1
ATOM 747 O O . GLU A 1 99 ? -6.796 -12.610 14.311 1.00 98.12 99 GLU A O 1
ATOM 752 N N . GLU A 1 100 ? -6.059 -14.594 13.547 1.00 97.88 100 GLU A N 1
ATOM 753 C CA . GLU A 1 100 ? -5.137 -14.075 12.538 1.00 97.88 100 GLU A CA 1
ATOM 754 C C . GLU A 1 100 ? -5.578 -14.556 11.156 1.00 97.88 100 GLU A C 1
ATOM 756 O O . GLU A 1 100 ? -5.751 -15.755 10.927 1.00 97.88 100 GLU A O 1
ATOM 761 N N . ASP A 1 101 ? -5.738 -13.621 10.225 1.00 95.44 101 ASP A N 1
ATOM 762 C CA . ASP A 1 101 ? -5.946 -13.930 8.816 1.00 95.44 101 ASP A CA 1
ATOM 763 C C . ASP A 1 101 ? -4.722 -14.669 8.233 1.00 95.44 101 ASP A C 1
ATOM 765 O O . ASP A 1 101 ? -3.583 -14.319 8.567 1.00 95.44 101 ASP A O 1
ATOM 769 N N . PRO A 1 102 ? -4.903 -15.636 7.311 1.00 93.69 102 PRO A N 1
ATOM 770 C CA . PRO A 1 102 ? -3.788 -16.374 6.719 1.00 93.69 102 PRO A CA 1
ATOM 771 C C . PRO A 1 102 ? -2.703 -15.491 6.090 1.00 93.69 102 PRO A C 1
ATOM 773 O O . PRO A 1 102 ? -1.523 -15.834 6.165 1.00 93.69 102 PRO A O 1
ATOM 776 N N . LEU A 1 103 ? -3.068 -14.349 5.492 1.00 93.12 103 LEU A N 1
ATOM 777 C CA . LEU A 1 103 ? -2.091 -13.409 4.943 1.00 93.12 103 LEU A CA 1
ATOM 778 C C . LEU A 1 103 ? -1.370 -12.636 6.045 1.00 93.12 103 LEU A C 1
ATOM 780 O O . LEU A 1 103 ? -0.191 -12.346 5.877 1.00 93.12 103 LEU A O 1
ATOM 784 N N . ALA A 1 104 ? -2.024 -12.331 7.169 1.00 94.81 104 ALA A N 1
ATOM 785 C CA . ALA A 1 104 ? -1.348 -11.713 8.310 1.00 94.81 104 ALA A CA 1
ATOM 786 C C . ALA A 1 104 ? -0.277 -12.645 8.890 1.00 94.81 104 ALA A C 1
ATOM 788 O O . ALA A 1 104 ? 0.854 -12.224 9.138 1.00 94.81 104 ALA A O 1
ATOM 789 N N . THR A 1 105 ? -0.601 -13.934 9.027 1.00 93.31 105 THR A N 1
ATOM 790 C CA . THR A 1 105 ? 0.367 -14.948 9.457 1.00 93.31 105 THR A CA 1
ATOM 791 C C . THR A 1 105 ? 1.496 -15.117 8.438 1.00 93.31 105 THR A C 1
ATOM 793 O O . THR A 1 105 ? 2.659 -15.117 8.834 1.00 93.31 105 THR A O 1
ATOM 796 N N . LEU A 1 106 ? 1.176 -15.231 7.142 1.00 90.00 106 LEU A N 1
ATOM 797 C CA . LEU A 1 106 ? 2.170 -15.432 6.080 1.00 90.00 106 LEU A CA 1
ATOM 798 C C . LEU A 1 106 ? 3.128 -14.242 5.941 1.00 90.00 106 LEU A C 1
ATOM 800 O O . LEU A 1 106 ? 4.333 -14.436 5.831 1.00 90.00 106 LEU A O 1
ATOM 804 N N . MET A 1 107 ? 2.595 -13.019 5.946 1.00 89.25 107 MET A N 1
ATOM 805 C CA . MET A 1 107 ? 3.391 -11.796 5.787 1.00 89.25 107 MET A CA 1
ATOM 806 C C . MET A 1 107 ? 4.069 -11.362 7.091 1.00 89.25 107 MET A C 1
ATOM 808 O O . MET A 1 107 ? 4.920 -10.474 7.072 1.00 89.25 107 MET A O 1
ATOM 812 N N . ASN A 1 108 ? 3.678 -11.967 8.217 1.00 91.00 108 ASN A N 1
ATOM 813 C CA . ASN A 1 108 ? 4.079 -11.582 9.566 1.00 91.00 108 ASN A CA 1
ATOM 814 C C . ASN A 1 108 ? 3.871 -10.077 9.842 1.00 91.00 108 ASN A C 1
ATOM 816 O O . ASN A 1 108 ? 4.654 -9.445 10.548 1.00 91.00 108 ASN A O 1
ATOM 820 N N . GLU A 1 109 ? 2.803 -9.502 9.282 1.00 92.88 109 GLU A N 1
ATOM 821 C CA . GLU A 1 109 ? 2.402 -8.105 9.454 1.00 92.88 109 GLU A CA 1
ATOM 822 C C . GLU A 1 109 ? 0.878 -7.967 9.496 1.00 92.88 109 GLU A C 1
ATOM 824 O O . GLU A 1 109 ? 0.151 -8.859 9.062 1.00 92.88 109 GLU A O 1
ATOM 829 N N . ILE A 1 110 ? 0.384 -6.816 9.959 1.00 96.31 110 ILE A N 1
ATOM 830 C CA . ILE A 1 110 ? -1.039 -6.473 9.853 1.00 96.31 110 ILE A CA 1
ATOM 831 C C . ILE A 1 110 ? -1.208 -5.087 9.251 1.00 96.31 110 ILE A C 1
ATOM 833 O O . ILE A 1 110 ? -0.577 -4.136 9.700 1.00 96.31 110 ILE A O 1
ATOM 837 N N . SER A 1 111 ? -2.100 -4.943 8.275 1.00 96.94 111 SER A N 1
ATOM 838 C CA . SER A 1 111 ? -2.515 -3.637 7.746 1.00 96.94 111 SER A CA 1
ATOM 839 C C . SER A 1 111 ? -3.959 -3.275 8.084 1.00 96.94 111 SER A C 1
ATOM 841 O O . SER A 1 111 ? -4.382 -2.138 7.864 1.00 96.94 111 SER A O 1
ATOM 843 N N . SER A 1 112 ? -4.697 -4.202 8.701 1.00 98.38 112 SER A N 1
ATOM 844 C CA . SER A 1 112 ? -6.051 -3.986 9.188 1.00 98.38 112 SER A CA 1
ATOM 845 C C . SER A 1 112 ? -6.309 -4.729 10.497 1.00 98.38 112 SER A C 1
ATOM 847 O O . SER A 1 112 ? -5.839 -5.844 10.711 1.00 98.38 112 SER A O 1
ATOM 849 N N . ILE A 1 113 ? -7.071 -4.078 11.369 1.00 98.75 113 ILE A N 1
ATOM 850 C CA . ILE A 1 113 ? -7.656 -4.640 12.583 1.00 98.75 113 ILE A CA 1
ATOM 851 C C . ILE A 1 113 ? -9.169 -4.533 12.428 1.00 98.75 113 ILE A C 1
ATOM 853 O O . ILE A 1 113 ? -9.658 -3.443 12.131 1.00 98.75 113 ILE A O 1
ATOM 857 N N . SER A 1 114 ? -9.910 -5.608 12.667 1.00 98.44 114 SER A N 1
ATOM 858 C CA . SER A 1 114 ? -11.377 -5.599 12.642 1.00 98.44 114 SER A CA 1
ATOM 859 C C . SER A 1 114 ? -11.953 -6.234 13.908 1.00 98.44 114 SER A C 1
ATOM 861 O O . SER A 1 114 ? -11.232 -6.869 14.687 1.00 98.44 114 SER A O 1
ATOM 863 N N . LYS A 1 115 ? -13.259 -6.046 14.134 1.00 98.06 115 LYS A N 1
ATOM 864 C CA . LYS A 1 115 ? -14.002 -6.779 15.163 1.00 98.06 115 LYS A CA 1
ATOM 865 C C . LYS A 1 115 ? -15.180 -7.520 14.553 1.00 98.06 115 LYS A C 1
ATOM 867 O O . LYS A 1 115 ? -16.036 -6.897 13.932 1.00 98.06 115 LYS A O 1
ATOM 872 N N . ARG A 1 116 ? -15.290 -8.818 14.840 1.00 96.56 116 ARG A N 1
ATOM 873 C CA . ARG A 1 116 ? -16.408 -9.662 14.395 1.00 96.56 116 ARG A CA 1
ATOM 874 C C . ARG A 1 116 ? -16.914 -10.517 15.549 1.00 96.56 116 ARG A C 1
ATOM 876 O O . ARG A 1 116 ? -16.157 -11.285 16.131 1.00 96.56 116 ARG A O 1
ATOM 883 N N . ASP A 1 117 ? -18.197 -10.390 15.886 1.00 93.81 117 ASP A N 1
ATOM 884 C CA . ASP A 1 117 ? -18.848 -11.154 16.965 1.00 93.81 117 ASP A CA 1
ATOM 885 C C . ASP A 1 117 ? -18.082 -11.104 18.303 1.00 93.81 117 ASP A C 1
ATOM 887 O O . ASP A 1 117 ? -17.926 -12.108 18.994 1.00 93.81 117 ASP A O 1
ATOM 891 N N . GLY A 1 118 ? -17.554 -9.929 18.656 1.00 91.94 118 GLY A N 1
ATOM 892 C CA . GLY A 1 118 ? -16.774 -9.730 19.884 1.00 91.94 118 GLY A CA 1
ATOM 893 C C . GLY A 1 118 ? -15.324 -10.223 19.828 1.00 91.94 118 GLY A C 1
ATOM 894 O O . GLY A 1 118 ? -14.623 -10.090 20.826 1.00 91.94 118 GLY A O 1
ATOM 895 N N . ARG A 1 119 ? -14.862 -10.746 18.686 1.00 97.44 119 ARG A N 1
ATOM 896 C CA . ARG A 1 119 ? -13.470 -11.155 18.450 1.00 97.44 119 ARG A CA 1
ATOM 897 C C . ARG A 1 119 ? -12.699 -10.055 17.733 1.00 97.44 119 ARG A C 1
ATOM 899 O O . ARG A 1 119 ? -13.243 -9.439 16.818 1.00 97.44 119 ARG A O 1
ATOM 906 N N . LEU A 1 120 ? -11.452 -9.827 18.131 1.00 98.62 120 LEU A N 1
ATOM 907 C CA . LEU A 1 120 ? -10.506 -8.939 17.459 1.00 98.62 120 LEU A CA 1
ATOM 908 C C . LEU A 1 120 ? -9.677 -9.739 16.451 1.00 98.62 120 LEU A C 1
ATOM 910 O O . LEU A 1 120 ? -9.037 -10.720 16.830 1.00 98.62 120 LEU A O 1
ATOM 914 N N . ILE A 1 121 ? -9.662 -9.300 15.196 1.00 98.69 121 ILE A N 1
ATOM 915 C CA . ILE A 1 121 ? -9.032 -10.036 14.097 1.00 98.69 121 ILE A CA 1
ATOM 916 C C . ILE A 1 121 ? -7.917 -9.193 13.470 1.00 98.69 121 ILE A C 1
ATOM 918 O O . ILE A 1 121 ? -8.089 -7.999 13.206 1.00 98.69 121 ILE A O 1
ATOM 922 N N . ALA A 1 122 ? -6.764 -9.823 13.258 1.00 98.50 122 ALA A N 1
ATOM 923 C CA . ALA A 1 122 ? -5.607 -9.263 12.569 1.00 98.50 122 ALA A CA 1
ATOM 924 C C . ALA A 1 122 ? -5.636 -9.636 11.080 1.00 98.50 122 ALA A C 1
ATOM 926 O O . ALA A 1 122 ? -5.677 -10.819 10.750 1.00 98.50 122 ALA A O 1
ATOM 927 N N . HIS A 1 123 ? -5.554 -8.650 10.179 1.00 98.06 123 HIS A N 1
ATOM 928 C CA . HIS A 1 123 ? -5.554 -8.876 8.730 1.00 98.06 123 HIS A CA 1
ATOM 929 C C . HIS A 1 123 ? -4.385 -8.190 8.017 1.00 98.06 123 HIS A C 1
ATOM 931 O O . HIS A 1 123 ? -4.017 -7.057 8.340 1.00 98.06 123 HIS A O 1
ATOM 937 N N . ALA A 1 124 ? -3.889 -8.820 6.950 1.00 95.88 124 ALA A N 1
ATOM 938 C CA . ALA A 1 124 ? -3.033 -8.179 5.956 1.00 95.88 124 ALA A CA 1
ATOM 939 C C . ALA A 1 124 ? -3.825 -7.961 4.660 1.00 95.88 124 ALA A C 1
ATOM 941 O O . ALA A 1 124 ? -4.126 -8.896 3.921 1.00 95.88 124 ALA A O 1
ATOM 942 N N . LYS A 1 125 ? -4.179 -6.704 4.377 1.00 96.00 125 LYS A N 1
ATOM 943 C CA . LYS A 1 125 ? -4.918 -6.311 3.164 1.00 96.00 125 LYS A CA 1
ATOM 944 C C . LYS A 1 125 ? -4.014 -5.834 2.031 1.00 96.00 125 LYS A C 1
ATOM 946 O O . LYS A 1 125 ? -4.476 -5.743 0.899 1.00 96.00 125 LYS A O 1
ATOM 951 N N . ASP A 1 126 ? -2.736 -5.593 2.304 1.00 93.50 126 ASP A N 1
ATOM 952 C CA . ASP A 1 126 ? -1.760 -5.138 1.309 1.00 93.50 126 ASP A CA 1
ATOM 953 C C . ASP A 1 126 ? -1.577 -6.100 0.129 1.00 93.50 126 ASP A C 1
ATOM 955 O O . ASP A 1 126 ? -1.555 -5.626 -1.010 1.00 93.50 126 ASP A O 1
ATOM 959 N N . PRO A 1 127 ? -1.504 -7.433 0.328 1.00 94.12 127 PRO A N 1
ATOM 960 C CA . PRO A 1 127 ? -1.422 -8.367 -0.794 1.00 94.12 127 PRO A CA 1
ATOM 961 C C . PRO A 1 127 ? -2.665 -8.339 -1.693 1.00 94.12 127 PRO A C 1
ATOM 963 O O . PRO A 1 127 ? -2.565 -8.549 -2.901 1.00 94.12 127 PRO A O 1
ATOM 966 N N . ILE A 1 128 ? -3.833 -8.031 -1.121 1.00 95.25 128 ILE A N 1
ATOM 967 C CA . ILE A 1 128 ? -5.097 -7.911 -1.857 1.00 95.25 128 ILE A CA 1
ATOM 968 C C . ILE A 1 128 ? -5.132 -6.583 -2.620 1.00 95.25 128 ILE A C 1
ATOM 970 O O . ILE A 1 128 ? -5.355 -6.573 -3.829 1.00 95.25 128 ILE A O 1
ATOM 974 N N . SER A 1 129 ? -4.879 -5.459 -1.944 1.00 95.75 129 SER A N 1
ATOM 975 C CA . SER A 1 129 ? -4.937 -4.129 -2.559 1.00 95.75 129 SER A CA 1
ATOM 976 C C . SER A 1 129 ? -3.861 -3.921 -3.626 1.00 95.75 129 SER A C 1
ATOM 978 O O . SER A 1 129 ? -4.148 -3.325 -4.664 1.00 95.75 129 SER A O 1
ATOM 980 N N . SER A 1 130 ? -2.656 -4.462 -3.417 1.00 95.56 130 SER A N 1
ATOM 981 C CA . SER A 1 130 ? -1.582 -4.466 -4.419 1.00 95.56 130 SER A CA 1
ATOM 982 C C . SER A 1 130 ? -1.990 -5.237 -5.667 1.00 95.56 130 SER A C 1
ATOM 984 O O . SER A 1 130 ? -1.764 -4.770 -6.781 1.00 95.56 130 SER A O 1
ATOM 986 N N . GLY A 1 131 ? -2.626 -6.396 -5.485 1.00 96.00 131 GLY A N 1
ATOM 987 C CA . GLY A 1 131 ? -3.099 -7.218 -6.589 1.00 96.00 131 GLY A CA 1
ATOM 988 C C . GLY A 1 131 ? -4.194 -6.555 -7.413 1.00 96.00 131 GLY A C 1
ATOM 989 O O . GLY A 1 131 ? -4.093 -6.498 -8.635 1.00 96.00 131 GLY A O 1
ATOM 990 N N . LEU A 1 132 ? -5.189 -5.973 -6.739 1.00 96.56 132 LEU A N 1
ATOM 991 C CA . LEU A 1 132 ? -6.256 -5.213 -7.394 1.00 96.56 132 LEU A CA 1
ATOM 992 C C . LEU A 1 132 ? -5.704 -4.014 -8.177 1.00 96.56 132 LEU A C 1
ATOM 994 O O . LEU A 1 132 ? -6.129 -3.764 -9.302 1.00 96.56 132 LEU A O 1
ATOM 998 N N . ALA A 1 133 ? -4.725 -3.302 -7.611 1.00 96.62 133 ALA A N 1
ATOM 999 C CA . ALA A 1 133 ? -4.079 -2.192 -8.300 1.00 96.62 133 ALA A CA 1
ATOM 1000 C C . ALA A 1 133 ? -3.293 -2.652 -9.536 1.00 96.62 133 ALA A C 1
ATOM 1002 O O . ALA A 1 133 ? -3.415 -2.026 -10.584 1.00 96.62 133 ALA A O 1
ATOM 1003 N N . LEU A 1 134 ? -2.537 -3.751 -9.435 1.00 96.50 134 LEU A N 1
ATOM 1004 C CA . LEU A 1 134 ? -1.814 -4.337 -10.567 1.00 96.50 134 LEU A CA 1
ATOM 1005 C C . LEU A 1 134 ? -2.765 -4.751 -11.687 1.00 96.50 134 LEU A C 1
ATOM 1007 O O . LEU A 1 134 ? -2.541 -4.390 -12.837 1.00 96.50 134 LEU A O 1
ATOM 1011 N N . ASP A 1 135 ? -3.839 -5.472 -11.370 1.00 95.38 135 ASP A N 1
ATOM 1012 C CA . ASP A 1 135 ? -4.767 -5.981 -12.384 1.00 95.38 135 ASP A CA 1
ATOM 1013 C C . ASP A 1 135 ? -5.524 -4.864 -13.124 1.00 95.38 135 ASP A C 1
ATOM 1015 O O . ASP A 1 135 ? -5.998 -5.081 -14.240 1.00 95.38 135 ASP A O 1
ATOM 1019 N N . ALA A 1 136 ? -5.592 -3.655 -12.554 1.00 94.62 136 ALA A N 1
ATOM 1020 C CA . ALA A 1 136 ? -6.195 -2.496 -13.206 1.00 94.62 136 ALA A CA 1
ATOM 1021 C C . ALA A 1 136 ? -5.406 -2.002 -14.435 1.00 94.62 136 ALA A C 1
ATOM 1023 O O . ALA A 1 136 ? -5.984 -1.340 -15.297 1.00 94.62 136 ALA A O 1
ATOM 1024 N N . PHE A 1 137 ? -4.107 -2.311 -14.539 1.00 95.31 137 PHE A N 1
ATOM 1025 C CA . PHE A 1 137 ? -3.262 -1.860 -15.654 1.00 95.31 137 PHE A CA 1
ATOM 1026 C C . PHE A 1 137 ? -2.385 -2.961 -16.277 1.00 95.31 137 PHE A C 1
ATOM 1028 O O . PHE A 1 137 ? -2.017 -2.862 -17.447 1.00 95.31 137 PHE A O 1
ATOM 1035 N N . LEU A 1 138 ? -2.060 -4.027 -15.541 1.00 96.88 138 LEU A N 1
ATOM 1036 C CA . LEU A 1 138 ? -1.220 -5.135 -15.992 1.00 96.88 138 LEU A CA 1
ATOM 1037 C C . LEU A 1 138 ? -2.083 -6.328 -16.415 1.00 96.88 138 LEU A C 1
ATOM 1039 O O . LEU A 1 138 ? -2.374 -7.235 -15.636 1.00 96.88 138 LEU A O 1
ATOM 1043 N N . SER A 1 139 ? -2.484 -6.338 -17.684 1.00 95.38 139 SER A N 1
ATOM 1044 C CA . SER A 1 139 ? -3.343 -7.402 -18.213 1.00 95.38 139 SER A CA 1
ATOM 1045 C C . SER A 1 139 ? -2.604 -8.743 -18.412 1.00 95.38 139 SER A C 1
ATOM 1047 O O . SER A 1 139 ? -1.417 -8.759 -18.756 1.00 95.38 139 SER A O 1
ATOM 1049 N N . PRO A 1 140 ? -3.305 -9.894 -18.338 1.00 95.62 140 PRO A N 1
ATOM 1050 C CA . PRO A 1 140 ? -2.739 -11.192 -18.725 1.00 95.62 140 PRO A CA 1
ATOM 1051 C C . PRO A 1 140 ? -2.239 -11.238 -20.178 1.00 95.62 140 PRO A C 1
ATOM 1053 O O . PRO A 1 140 ? -1.281 -11.947 -20.490 1.00 95.62 140 PRO A O 1
ATOM 1056 N N . ALA A 1 141 ? -2.862 -10.460 -21.070 1.00 96.62 141 ALA A N 1
ATOM 1057 C CA . ALA A 1 141 ? -2.431 -10.321 -22.458 1.00 96.62 141 ALA A CA 1
ATOM 1058 C C . ALA A 1 141 ? -1.056 -9.645 -22.565 1.00 96.62 141 ALA A C 1
ATOM 1060 O O . ALA A 1 141 ? -0.241 -10.069 -23.381 1.00 96.62 141 ALA A O 1
ATOM 1061 N N . HIS A 1 142 ? -0.774 -8.648 -21.718 1.00 97.56 142 HIS A N 1
ATOM 1062 C CA . HIS A 1 142 ? 0.544 -8.014 -21.636 1.00 97.56 142 HIS A CA 1
ATOM 1063 C C . HIS A 1 142 ? 1.612 -9.013 -21.187 1.00 97.56 142 HIS A C 1
ATOM 1065 O O . HIS A 1 142 ? 2.622 -9.183 -21.867 1.00 97.56 142 HIS A O 1
ATOM 1071 N N . LEU A 1 143 ? 1.339 -9.743 -20.099 1.00 97.12 143 LEU A N 1
ATOM 1072 C CA . LEU A 1 143 ? 2.235 -10.781 -19.580 1.00 97.12 143 LEU A CA 1
ATOM 1073 C C . LEU A 1 143 ? 2.524 -11.864 -20.629 1.00 97.12 143 LEU A C 1
ATOM 1075 O O . LEU A 1 143 ? 3.676 -12.224 -20.841 1.00 97.12 143 LEU A O 1
ATOM 1079 N N . THR A 1 144 ? 1.499 -12.330 -21.344 1.00 96.00 144 THR A N 1
ATOM 1080 C CA . THR A 1 144 ? 1.649 -13.359 -22.388 1.00 96.00 144 THR A CA 1
ATOM 1081 C C . THR A 1 144 ? 2.415 -12.841 -23.605 1.00 96.00 144 THR A C 1
ATOM 1083 O O . THR A 1 144 ? 3.233 -13.559 -24.174 1.00 96.00 144 THR A O 1
ATOM 1086 N N . ARG A 1 145 ? 2.143 -11.600 -24.028 1.00 96.69 145 ARG A N 1
ATOM 1087 C CA . ARG A 1 145 ? 2.759 -10.997 -25.216 1.00 96.69 145 ARG A CA 1
ATOM 1088 C C . ARG A 1 145 ? 4.250 -10.751 -25.024 1.00 96.69 145 ARG A C 1
ATOM 1090 O O . ARG A 1 145 ? 5.018 -11.026 -25.940 1.00 96.69 145 ARG A O 1
ATOM 1097 N N . TYR A 1 146 ? 4.626 -10.183 -23.883 1.00 97.94 146 TYR A N 1
ATOM 1098 C CA . TYR A 1 146 ? 5.993 -9.723 -23.647 1.00 97.94 146 TYR A CA 1
ATOM 1099 C C . TYR A 1 146 ? 6.836 -10.715 -22.847 1.00 97.94 146 TYR A C 1
ATOM 1101 O O . TYR A 1 146 ? 8.056 -10.678 -22.959 1.00 97.94 146 TYR A O 1
ATOM 1109 N N . ASN A 1 147 ? 6.209 -11.604 -22.065 1.00 97.19 147 ASN A N 1
ATOM 1110 C CA . ASN A 1 147 ? 6.885 -12.396 -21.034 1.00 97.19 147 ASN A CA 1
ATOM 1111 C C . ASN A 1 147 ? 7.851 -11.523 -20.196 1.00 97.19 147 ASN A C 1
ATOM 1113 O O . ASN A 1 147 ? 9.058 -11.779 -20.182 1.00 97.19 147 ASN A O 1
ATOM 1117 N N . PRO A 1 148 ? 7.342 -10.431 -19.591 1.00 98.12 148 PRO A N 1
ATOM 1118 C CA . PRO A 1 148 ? 8.168 -9.343 -19.084 1.00 98.12 148 PRO A CA 1
ATOM 1119 C C . PRO A 1 148 ? 8.839 -9.685 -17.757 1.00 98.12 148 PRO A C 1
ATOM 1121 O O . PRO A 1 148 ? 8.364 -10.548 -17.015 1.00 98.12 148 PRO A O 1
ATOM 1124 N N . ASP A 1 149 ? 9.867 -8.917 -17.407 1.00 98.69 149 ASP A N 1
ATOM 1125 C CA . ASP A 1 149 ? 10.353 -8.857 -16.032 1.00 98.69 149 ASP A CA 1
ATOM 1126 C C . ASP A 1 149 ? 9.560 -7.816 -15.242 1.00 98.69 149 ASP A C 1
ATOM 1128 O O . ASP A 1 149 ? 9.095 -6.808 -15.786 1.00 98.69 149 ASP A O 1
ATOM 1132 N N . VAL A 1 150 ? 9.438 -8.037 -13.935 1.00 98.75 150 VAL A N 1
ATOM 1133 C CA . VAL A 1 150 ? 8.931 -7.023 -13.007 1.00 98.75 150 VAL A CA 1
ATOM 1134 C C . VAL A 1 150 ? 10.063 -6.591 -12.092 1.00 98.75 150 VAL A C 1
ATOM 1136 O O . VAL A 1 150 ? 10.553 -7.384 -11.293 1.00 98.75 150 VAL A O 1
ATOM 1139 N N . PHE A 1 151 ? 10.460 -5.326 -12.187 1.00 98.88 151 PHE A N 1
ATOM 1140 C CA . PHE A 1 151 ? 11.493 -4.728 -11.357 1.00 98.88 151 PHE A CA 1
ATOM 1141 C C . PHE A 1 151 ? 10.876 -3.861 -10.258 1.00 98.88 151 PHE A C 1
ATOM 1143 O O . PHE A 1 151 ? 10.314 -2.803 -10.529 1.00 98.88 151 PHE A O 1
ATOM 1150 N N . VAL A 1 152 ? 10.986 -4.300 -9.006 1.00 98.81 152 VAL A N 1
ATOM 1151 C CA . VAL A 1 152 ? 10.464 -3.606 -7.825 1.00 98.81 152 VAL A CA 1
ATOM 1152 C C . VAL A 1 152 ? 11.610 -2.934 -7.081 1.00 98.81 152 VAL A C 1
ATOM 1154 O O . VAL A 1 152 ? 12.517 -3.606 -6.592 1.00 98.81 152 VAL A O 1
ATOM 1157 N N . ILE A 1 153 ? 11.570 -1.608 -6.961 1.00 98.62 153 ILE A N 1
ATOM 1158 C CA . ILE A 1 153 ? 12.577 -0.844 -6.226 1.00 98.62 153 ILE A CA 1
ATOM 1159 C C . ILE A 1 153 ? 12.038 -0.501 -4.838 1.00 98.62 153 ILE A C 1
ATOM 1161 O O . ILE A 1 153 ? 11.050 0.215 -4.699 1.00 98.62 153 ILE A O 1
ATOM 1165 N N . GLY A 1 154 ? 12.705 -1.010 -3.807 1.00 97.00 154 GLY A N 1
ATOM 1166 C CA . GLY A 1 154 ? 12.264 -1.039 -2.417 1.00 97.00 154 GLY A CA 1
ATOM 1167 C C . GLY A 1 154 ? 11.950 -2.467 -1.965 1.00 97.00 154 GLY A C 1
ATOM 1168 O O . GLY A 1 154 ? 11.340 -3.235 -2.696 1.00 97.00 154 GLY A O 1
ATOM 1169 N N . ALA A 1 155 ? 12.341 -2.812 -0.735 1.00 95.69 155 ALA A N 1
ATOM 1170 C CA . ALA A 1 155 ? 12.066 -4.114 -0.108 1.00 95.69 155 ALA A CA 1
ATOM 1171 C C . ALA A 1 155 ? 11.238 -3.954 1.183 1.00 95.69 155 ALA A C 1
ATOM 1173 O O . ALA A 1 155 ? 11.608 -4.432 2.253 1.00 95.69 155 ALA A O 1
ATOM 1174 N N . GLY A 1 156 ? 10.164 -3.162 1.105 1.00 90.19 156 GLY A N 1
ATOM 1175 C CA . GLY A 1 156 ? 9.184 -2.994 2.186 1.00 90.19 156 GLY A CA 1
ATOM 1176 C C . GLY A 1 156 ? 7.963 -3.907 2.021 1.00 90.19 156 GLY A C 1
ATOM 1177 O O . GLY A 1 156 ? 7.889 -4.675 1.066 1.00 90.19 156 GLY A O 1
ATOM 1178 N N . GLY A 1 157 ? 6.971 -3.766 2.908 1.00 89.19 157 GLY A N 1
ATOM 1179 C CA . GLY A 1 157 ? 5.740 -4.575 2.883 1.00 89.19 157 GLY A CA 1
ATOM 1180 C C . GLY A 1 157 ? 5.018 -4.562 1.530 1.00 89.19 157 GLY A C 1
ATOM 1181 O O . GLY A 1 157 ? 4.660 -5.620 1.024 1.00 89.19 157 GLY A O 1
ATOM 1182 N N . SER A 1 158 ? 4.919 -3.402 0.867 1.00 91.81 158 SER A N 1
ATOM 1183 C CA . SER A 1 158 ? 4.326 -3.319 -0.478 1.00 91.81 158 SER A CA 1
ATOM 1184 C C . SER A 1 158 ? 5.080 -4.163 -1.512 1.00 91.81 158 SER A C 1
ATOM 1186 O O . SER A 1 158 ? 4.459 -4.773 -2.373 1.00 91.81 158 SER A O 1
ATOM 1188 N N . ALA A 1 159 ? 6.413 -4.231 -1.434 1.00 95.56 159 ALA A N 1
ATOM 1189 C CA . ALA A 1 159 ? 7.211 -5.037 -2.356 1.00 95.56 159 ALA A CA 1
ATOM 1190 C C . ALA A 1 159 ? 6.995 -6.537 -2.126 1.00 95.56 159 ALA A C 1
ATOM 1192 O O . ALA A 1 159 ? 6.885 -7.286 -3.096 1.00 95.56 159 ALA A O 1
ATOM 1193 N N . ILE A 1 160 ? 6.872 -6.963 -0.864 1.00 94.75 160 ILE A N 1
ATOM 1194 C CA . ILE A 1 160 ? 6.506 -8.340 -0.502 1.00 94.75 160 ILE A CA 1
ATOM 1195 C C . ILE A 1 160 ? 5.110 -8.662 -1.050 1.00 94.75 160 ILE A C 1
ATOM 1197 O O . ILE A 1 160 ? 4.951 -9.641 -1.771 1.00 94.75 160 ILE A O 1
ATOM 1201 N N . ALA A 1 161 ? 4.120 -7.807 -0.782 1.00 95.06 161 ALA A N 1
ATOM 1202 C CA . ALA A 1 161 ? 2.739 -7.963 -1.233 1.00 95.06 161 ALA A CA 1
ATOM 1203 C C . ALA A 1 161 ? 2.615 -8.065 -2.764 1.00 95.06 161 ALA A C 1
ATOM 1205 O O . ALA A 1 161 ? 1.957 -8.973 -3.274 1.00 95.06 161 ALA A O 1
ATOM 1206 N N . ILE A 1 162 ? 3.283 -7.168 -3.498 1.00 97.12 162 ILE A N 1
ATOM 1207 C CA . ILE A 1 162 ? 3.345 -7.166 -4.967 1.00 97.12 162 ILE A CA 1
ATOM 1208 C C . ILE A 1 162 ? 4.011 -8.442 -5.485 1.00 97.12 162 ILE A C 1
ATOM 1210 O O . ILE A 1 162 ? 3.470 -9.105 -6.371 1.00 97.12 162 ILE A O 1
ATOM 1214 N N . SER A 1 163 ? 5.169 -8.800 -4.925 1.00 97.00 163 SER A N 1
ATOM 1215 C CA . SER A 1 163 ? 5.944 -9.957 -5.381 1.00 97.00 163 SER A CA 1
ATOM 1216 C C . SER A 1 163 ? 5.201 -11.264 -5.121 1.00 97.00 163 SER A C 1
ATOM 1218 O O . SER A 1 163 ? 5.115 -12.103 -6.013 1.00 97.00 163 SER A O 1
ATOM 1220 N N . TRP A 1 164 ? 4.599 -11.400 -3.936 1.00 95.94 164 TRP A N 1
ATOM 1221 C CA . TRP A 1 164 ? 3.713 -12.508 -3.599 1.00 95.94 164 TRP A CA 1
ATOM 1222 C C . TRP A 1 164 ? 2.543 -12.578 -4.574 1.00 95.94 164 TRP A C 1
ATOM 1224 O O . TRP A 1 164 ? 2.308 -13.621 -5.172 1.00 95.94 164 TRP A O 1
ATOM 1234 N N . TYR A 1 165 ? 1.844 -11.463 -4.813 1.00 96.25 165 TYR A N 1
ATOM 1235 C CA . TYR A 1 165 ? 0.706 -11.455 -5.729 1.00 96.25 165 TYR A CA 1
ATOM 1236 C C . TYR A 1 165 ? 1.095 -11.948 -7.128 1.00 96.25 165 TYR A C 1
ATOM 1238 O O . TYR A 1 165 ? 0.407 -12.784 -7.707 1.00 96.25 165 TYR A O 1
ATOM 1246 N N . LEU A 1 166 ? 2.218 -11.466 -7.668 1.00 96.50 166 LEU A N 1
ATOM 1247 C CA . LEU A 1 166 ? 2.727 -11.838 -8.992 1.00 96.50 166 LEU A CA 1
ATOM 1248 C C . LEU A 1 166 ? 3.189 -13.299 -9.103 1.00 96.50 166 LEU A C 1
ATOM 1250 O O . LEU A 1 166 ? 3.162 -13.853 -10.206 1.00 96.50 166 LEU A O 1
ATOM 1254 N N . SER A 1 167 ? 3.559 -13.935 -7.993 1.00 95.56 167 SER A N 1
ATOM 1255 C CA . SER A 1 167 ? 4.099 -15.297 -7.973 1.00 95.56 167 SER A CA 1
ATOM 1256 C C . SER A 1 167 ? 3.078 -16.393 -7.640 1.00 95.56 167 SER A C 1
ATOM 1258 O O . SER A 1 167 ? 3.401 -17.576 -7.760 1.00 95.56 167 SER A O 1
ATOM 1260 N N . ARG A 1 168 ? 1.842 -16.033 -7.274 1.00 94.44 168 ARG A N 1
ATOM 1261 C CA . ARG A 1 168 ? 0.775 -16.970 -6.879 1.00 94.44 168 ARG A CA 1
ATOM 1262 C C . ARG A 1 168 ? 0.344 -17.948 -7.963 1.00 94.44 168 ARG A C 1
ATOM 1264 O O . ARG A 1 168 ? -0.018 -17.542 -9.062 1.00 94.44 168 ARG A O 1
ATOM 1271 N N . ALA A 1 169 ? 0.207 -19.218 -7.589 1.00 90.38 169 ALA A N 1
ATOM 1272 C CA . ALA A 1 169 ? -0.173 -20.300 -8.494 1.00 90.38 169 ALA A CA 1
ATOM 1273 C C . ALA A 1 169 ? -1.526 -20.133 -9.201 1.00 90.38 169 ALA A C 1
ATOM 1275 O O . ALA A 1 169 ? -1.707 -20.685 -10.281 1.00 90.38 169 ALA A O 1
ATOM 1276 N N . GLU A 1 170 ? -2.476 -19.398 -8.620 1.00 90.94 170 GLU A N 1
ATOM 1277 C CA . GLU A 1 170 ? -3.819 -19.261 -9.197 1.00 90.94 170 GLU A CA 1
ATOM 1278 C C . GLU A 1 170 ? -3.897 -18.234 -10.337 1.00 90.94 170 GLU A C 1
ATOM 1280 O O . GLU A 1 170 ? -4.965 -18.058 -10.931 1.00 90.94 170 GLU A O 1
ATOM 1285 N N . ARG A 1 171 ? -2.807 -17.517 -10.643 1.00 92.75 171 ARG A N 1
ATOM 1286 C CA . ARG A 1 171 ? -2.825 -16.497 -11.695 1.00 92.75 171 ARG A CA 1
ATOM 1287 C C . ARG A 1 171 ? -2.845 -17.117 -13.088 1.00 92.75 171 ARG A C 1
ATOM 1289 O O . ARG A 1 171 ? -2.184 -18.107 -13.374 1.00 92.75 171 ARG A O 1
ATOM 1296 N N . ALA A 1 172 ? -3.585 -16.468 -13.985 1.00 91.44 172 ALA A N 1
ATOM 1297 C CA . ALA A 1 172 ? -3.709 -16.898 -15.377 1.00 91.44 172 ALA A CA 1
ATOM 1298 C C . ALA A 1 172 ? -2.423 -16.692 -16.198 1.00 91.44 172 ALA A C 1
ATOM 1300 O O . ALA A 1 172 ? -2.214 -17.378 -17.195 1.00 91.44 172 ALA A O 1
ATOM 1301 N N . ALA A 1 173 ? -1.590 -15.726 -15.808 1.00 95.19 173 ALA A N 1
ATOM 1302 C CA . ALA A 1 173 ? -0.319 -15.421 -16.446 1.00 95.19 173 ALA A CA 1
ATOM 1303 C C . ALA A 1 173 ? 0.659 -14.852 -15.414 1.00 95.19 173 ALA A C 1
ATOM 1305 O O . ALA A 1 173 ? 0.247 -14.271 -14.406 1.00 95.19 173 ALA A O 1
ATOM 1306 N N . HIS A 1 174 ? 1.948 -14.995 -15.704 1.00 96.62 174 HIS A N 1
ATOM 1307 C CA . HIS A 1 174 ? 3.046 -14.635 -14.818 1.00 96.62 174 HIS A CA 1
ATOM 1308 C C . HIS A 1 174 ? 4.106 -13.818 -15.561 1.00 96.62 174 HIS A C 1
ATOM 1310 O O . HIS A 1 174 ? 4.233 -13.971 -16.779 1.00 96.62 174 HIS A O 1
ATOM 1316 N N . PRO A 1 175 ? 4.875 -12.970 -14.857 1.00 97.62 175 PRO A N 1
ATOM 1317 C CA . PRO A 1 175 ? 6.109 -12.430 -15.410 1.00 97.62 175 PRO A CA 1
ATOM 1318 C C . PRO A 1 175 ? 7.174 -13.529 -15.540 1.00 97.62 175 PRO A C 1
ATOM 1320 O O . PRO A 1 175 ? 7.072 -14.590 -14.921 1.00 97.62 175 PRO A O 1
ATOM 1323 N N . ARG A 1 176 ? 8.225 -13.257 -16.315 1.00 98.00 176 ARG A N 1
ATOM 1324 C CA . ARG A 1 176 ? 9.384 -14.144 -16.465 1.00 98.00 176 ARG A CA 1
ATOM 1325 C C . ARG A 1 176 ? 10.177 -14.267 -15.166 1.00 98.00 176 ARG A C 1
ATOM 1327 O O . ARG A 1 176 ? 10.597 -15.363 -14.804 1.00 98.00 176 ARG A O 1
ATOM 1334 N N . GLU A 1 177 ? 10.379 -13.144 -14.489 1.00 98.12 177 GLU A N 1
ATOM 1335 C CA . GLU A 1 177 ? 11.096 -13.025 -13.221 1.00 98.12 177 GLU A CA 1
ATOM 1336 C C . GLU A 1 177 ? 10.613 -11.775 -12.474 1.00 98.12 177 GLU A C 1
ATOM 1338 O O . GLU A 1 177 ? 10.179 -10.790 -13.082 1.00 98.12 177 GLU A O 1
ATOM 1343 N N . ILE A 1 178 ? 10.700 -11.813 -11.145 1.00 98.62 178 ILE A N 1
ATOM 1344 C CA . ILE A 1 178 ? 10.538 -10.643 -10.285 1.00 98.62 178 ILE A CA 1
ATOM 1345 C C . ILE A 1 178 ? 11.911 -10.284 -9.721 1.00 98.62 178 ILE A C 1
ATOM 1347 O O . ILE A 1 178 ? 12.532 -11.075 -9.013 1.00 98.62 178 ILE A O 1
ATOM 1351 N N . ILE A 1 179 ? 12.381 -9.077 -10.010 1.00 98.75 179 ILE A N 1
ATOM 1352 C CA . ILE A 1 179 ? 13.645 -8.546 -9.510 1.00 98.75 179 ILE A CA 1
ATOM 1353 C C . ILE A 1 179 ? 13.313 -7.515 -8.437 1.00 98.75 179 ILE A C 1
ATOM 1355 O O . ILE A 1 179 ? 12.672 -6.509 -8.727 1.00 98.75 179 ILE A O 1
ATOM 1359 N N . VAL A 1 180 ? 13.758 -7.731 -7.203 1.00 98.69 180 VAL A N 1
ATOM 1360 C CA . VAL A 1 180 ? 13.579 -6.769 -6.111 1.00 98.69 180 VAL A CA 1
ATOM 1361 C C . VAL A 1 180 ? 14.915 -6.133 -5.766 1.00 98.69 180 VAL A C 1
ATOM 1363 O O . VAL A 1 180 ? 15.867 -6.819 -5.394 1.00 98.69 180 VAL A O 1
ATOM 1366 N N . ALA A 1 181 ? 14.993 -4.810 -5.866 1.00 98.31 181 ALA A N 1
ATOM 1367 C CA . ALA A 1 181 ? 16.181 -4.055 -5.505 1.00 98.31 181 ALA A CA 1
ATOM 1368 C C . ALA A 1 181 ? 15.969 -3.201 -4.265 1.00 98.31 181 ALA A C 1
ATOM 1370 O O . ALA A 1 181 ? 14.902 -2.635 -4.052 1.00 98.31 181 ALA A O 1
ATOM 1371 N N . ASN A 1 182 ? 17.000 -3.071 -3.437 1.00 98.31 182 ASN A N 1
ATOM 1372 C CA . ASN A 1 182 ? 16.942 -2.208 -2.266 1.00 98.31 182 ASN A CA 1
ATOM 1373 C C . ASN A 1 182 ? 18.340 -1.781 -1.818 1.00 98.31 182 ASN A C 1
ATOM 1375 O O . ASN A 1 182 ? 19.322 -2.483 -2.042 1.00 98.31 182 ASN A O 1
ATOM 1379 N N . ARG A 1 183 ? 18.425 -0.655 -1.103 1.00 95.75 183 ARG A N 1
ATOM 1380 C CA . ARG A 1 183 ? 19.690 -0.134 -0.556 1.00 95.75 183 ARG A CA 1
ATOM 1381 C C . ARG A 1 183 ? 20.236 -0.901 0.654 1.00 95.75 183 ARG A C 1
ATOM 1383 O O . ARG A 1 183 ? 21.386 -0.704 1.030 1.00 95.75 183 ARG A O 1
ATOM 1390 N N . SER A 1 184 ? 19.400 -1.702 1.315 1.00 96.06 184 SER A N 1
ATOM 1391 C CA . SER A 1 184 ? 19.730 -2.452 2.532 1.00 96.06 184 SER A CA 1
ATOM 1392 C C . SER A 1 184 ? 19.650 -3.948 2.256 1.00 96.06 184 SER A C 1
ATOM 1394 O O . SER A 1 184 ? 18.591 -4.423 1.843 1.00 96.06 184 SER A O 1
ATOM 1396 N N . GLN A 1 185 ? 20.750 -4.658 2.527 1.00 96.50 185 GLN A N 1
ATOM 1397 C CA . GLN A 1 185 ? 20.838 -6.114 2.395 1.00 96.50 185 GLN A CA 1
ATOM 1398 C C . GLN A 1 185 ? 19.872 -6.823 3.348 1.00 96.50 185 GLN A C 1
ATOM 1400 O O . GLN A 1 185 ? 19.100 -7.651 2.893 1.00 96.50 185 GLN A O 1
ATOM 1405 N N . GLN A 1 186 ? 19.822 -6.409 4.619 1.00 95.38 186 GLN A N 1
ATOM 1406 C CA . GLN A 1 186 ? 18.923 -7.006 5.614 1.00 95.38 186 GLN A CA 1
ATOM 1407 C C . GLN A 1 186 ? 17.469 -7.058 5.128 1.00 95.38 186 GLN A C 1
ATOM 1409 O O . GLN A 1 186 ? 16.827 -8.092 5.196 1.00 95.38 186 GLN A O 1
ATOM 1414 N N . ARG A 1 187 ? 16.964 -5.958 4.556 1.00 93.75 187 ARG A N 1
ATOM 1415 C CA . ARG A 1 187 ? 15.593 -5.906 4.021 1.00 93.75 187 ARG A CA 1
ATOM 1416 C C . ARG A 1 187 ? 15.369 -6.853 2.836 1.00 93.75 187 ARG A C 1
ATOM 1418 O O . ARG A 1 187 ? 14.245 -7.290 2.628 1.00 93.75 187 ARG A O 1
ATOM 1425 N N . LEU A 1 188 ? 16.402 -7.112 2.029 1.00 97.19 188 LEU A N 1
ATOM 1426 C CA . LEU A 1 188 ? 16.326 -8.088 0.938 1.00 97.19 188 LEU A CA 1
ATOM 1427 C C . LEU A 1 188 ? 16.290 -9.513 1.489 1.00 97.19 188 LEU A C 1
ATOM 1429 O O . LEU A 1 188 ? 15.527 -10.323 0.973 1.00 97.19 188 LEU A O 1
ATOM 1433 N N . ASP A 1 189 ? 17.074 -9.789 2.531 1.00 95.19 189 ASP A N 1
ATOM 1434 C CA . ASP A 1 189 ? 17.102 -11.090 3.200 1.00 95.19 189 ASP A CA 1
ATOM 1435 C C . ASP A 1 189 ? 15.740 -11.385 3.855 1.00 95.19 189 ASP A C 1
ATOM 1437 O O . ASP A 1 189 ? 15.155 -12.433 3.585 1.00 95.19 189 ASP A O 1
ATOM 1441 N N . ASP A 1 190 ? 15.181 -10.419 4.597 1.00 91.38 190 ASP A N 1
ATOM 1442 C CA . ASP A 1 190 ? 13.849 -10.524 5.216 1.00 91.38 190 ASP A CA 1
ATOM 1443 C C . ASP A 1 190 ? 12.757 -10.795 4.158 1.00 91.38 190 ASP A C 1
ATOM 1445 O O . ASP A 1 190 ? 11.894 -11.657 4.324 1.00 91.38 190 ASP A O 1
ATOM 1449 N N . LEU A 1 191 ? 12.794 -10.069 3.032 1.00 93.94 191 LEU A N 1
ATOM 1450 C CA . LEU A 1 191 ? 11.847 -10.249 1.928 1.00 93.94 191 LEU A CA 1
ATOM 1451 C C . LEU A 1 191 ? 11.992 -11.626 1.270 1.00 93.94 191 LEU A C 1
ATOM 1453 O O . LEU A 1 191 ? 10.986 -12.258 0.944 1.00 93.94 191 LEU A O 1
ATOM 1457 N N . ALA A 1 192 ? 13.225 -12.088 1.058 1.00 93.88 192 ALA A N 1
ATOM 1458 C CA . ALA A 1 192 ? 13.486 -13.387 0.453 1.00 93.88 192 ALA A CA 1
ATOM 1459 C C . ALA A 1 192 ? 12.978 -14.532 1.340 1.00 93.88 192 ALA A C 1
ATOM 1461 O O . ALA A 1 192 ? 12.418 -15.492 0.814 1.00 93.88 192 ALA A O 1
ATOM 1462 N N . GLU A 1 193 ? 13.111 -14.413 2.665 1.00 91.69 193 GLU A N 1
ATOM 1463 C CA . GLU A 1 193 ? 12.579 -15.385 3.626 1.00 91.69 193 GLU A CA 1
ATOM 1464 C C . GLU A 1 193 ? 11.050 -15.503 3.528 1.00 91.69 193 GLU A C 1
ATOM 1466 O O . GLU A 1 193 ? 10.525 -16.607 3.358 1.00 91.69 193 GLU A O 1
ATOM 1471 N N . VAL A 1 194 ? 10.335 -14.370 3.541 1.00 90.31 194 VAL A N 1
ATOM 1472 C CA . VAL A 1 194 ? 8.865 -14.356 3.431 1.00 90.31 194 VAL A CA 1
ATOM 1473 C C . VAL A 1 194 ? 8.400 -14.940 2.096 1.00 90.31 194 VAL A C 1
ATOM 1475 O O . VAL A 1 194 ? 7.476 -15.754 2.054 1.00 90.31 194 VAL A O 1
ATOM 1478 N N . LEU A 1 195 ? 9.044 -14.566 0.987 1.00 92.12 195 LEU A N 1
ATOM 1479 C CA . LEU A 1 195 ? 8.646 -15.060 -0.331 1.00 92.12 195 LEU A CA 1
ATOM 1480 C C . LEU A 1 195 ? 8.988 -16.539 -0.528 1.00 92.12 195 LEU A C 1
ATOM 1482 O O . LEU A 1 195 ? 8.192 -17.250 -1.139 1.00 92.12 195 LEU A O 1
ATOM 1486 N N . ALA A 1 196 ? 10.096 -17.036 0.027 1.00 89.50 196 ALA A N 1
ATOM 1487 C CA . ALA A 1 196 ? 10.427 -18.460 -0.012 1.00 89.50 196 ALA A CA 1
ATOM 1488 C C . ALA A 1 196 ? 9.367 -19.318 0.699 1.00 89.50 196 ALA A C 1
ATOM 1490 O O . ALA A 1 196 ? 9.025 -20.395 0.211 1.00 89.50 196 ALA A O 1
ATOM 1491 N N . ALA A 1 197 ? 8.787 -18.821 1.797 1.00 87.69 197 ALA A N 1
ATOM 1492 C CA . ALA A 1 197 ? 7.698 -19.496 2.506 1.00 87.69 197 ALA A CA 1
ATOM 1493 C C . ALA A 1 197 ? 6.386 -19.580 1.697 1.00 87.69 197 ALA A C 1
ATOM 1495 O O . ALA A 1 197 ? 5.494 -20.347 2.058 1.00 87.69 197 ALA A O 1
ATOM 1496 N N . SER A 1 198 ? 6.263 -18.818 0.602 1.00 85.56 198 SER A N 1
ATOM 1497 C CA . SER A 1 198 ? 5.049 -18.738 -0.223 1.00 85.56 198 SER A CA 1
ATOM 1498 C C . SER A 1 198 ? 5.035 -19.626 -1.477 1.00 85.56 198 SER A C 1
ATOM 1500 O O . SER A 1 198 ? 4.055 -19.581 -2.216 1.00 85.56 198 SER A O 1
ATOM 1502 N N . ASP A 1 199 ? 6.085 -20.426 -1.712 1.00 87.44 199 ASP A N 1
ATOM 1503 C CA . ASP A 1 199 ? 6.253 -21.300 -2.893 1.00 87.44 199 ASP A CA 1
ATOM 1504 C C . ASP A 1 199 ? 5.990 -20.580 -4.242 1.00 87.44 199 ASP A C 1
ATOM 1506 O O . ASP A 1 199 ? 5.018 -20.869 -4.953 1.00 87.44 199 ASP A O 1
ATOM 1510 N N . PRO A 1 200 ? 6.824 -19.582 -4.600 1.00 91.25 200 PRO A N 1
ATOM 1511 C CA . PRO A 1 200 ? 6.576 -18.718 -5.747 1.00 91.25 200 PRO A CA 1
ATOM 1512 C C . PRO A 1 200 ? 6.708 -19.480 -7.075 1.00 91.25 200 PRO A C 1
ATOM 1514 O O . PRO A 1 200 ? 7.683 -20.188 -7.318 1.00 91.25 200 PRO A O 1
ATOM 1517 N N . ARG A 1 201 ? 5.761 -19.269 -8.001 1.00 93.62 201 ARG A N 1
ATOM 1518 C CA . ARG A 1 201 ? 5.792 -19.876 -9.350 1.00 93.62 201 ARG A CA 1
ATOM 1519 C C . ARG A 1 201 ? 6.780 -19.243 -10.318 1.00 93.62 201 ARG A C 1
ATOM 1521 O O . ARG A 1 201 ? 7.017 -19.796 -11.390 1.00 93.62 201 ARG A O 1
ATOM 1528 N N . VAL A 1 202 ? 7.325 -18.090 -9.957 1.00 95.25 202 VAL A N 1
ATOM 1529 C CA . VAL A 1 202 ? 8.305 -17.355 -10.753 1.00 95.25 202 VAL A CA 1
ATOM 1530 C C . VAL A 1 202 ? 9.577 -17.168 -9.940 1.00 95.25 202 VAL A C 1
ATOM 1532 O O . VAL A 1 202 ? 9.492 -17.039 -8.715 1.00 95.25 202 VAL A O 1
ATOM 1535 N N . PRO A 1 203 ? 10.752 -17.115 -10.587 1.00 96.69 203 PRO A N 1
ATOM 1536 C CA . PRO A 1 203 ? 11.971 -16.708 -9.913 1.00 96.69 203 PRO A CA 1
ATOM 1537 C C . PRO A 1 203 ? 11.782 -15.331 -9.273 1.00 96.69 203 PRO A C 1
ATOM 1539 O O . PRO A 1 203 ? 11.306 -14.396 -9.923 1.00 96.69 203 PRO A O 1
ATOM 1542 N N . VAL A 1 204 ? 12.154 -15.222 -7.998 1.00 96.88 204 VAL A N 1
ATOM 1543 C CA . VAL A 1 204 ? 12.274 -13.940 -7.308 1.00 96.88 204 VAL A CA 1
ATOM 1544 C C . VAL A 1 204 ? 13.730 -13.739 -6.943 1.00 96.88 204 VAL A C 1
ATOM 1546 O O . VAL A 1 204 ? 14.312 -14.528 -6.199 1.00 96.88 204 VAL A O 1
ATOM 1549 N N . THR A 1 205 ? 14.306 -12.665 -7.457 1.00 97.00 205 THR A N 1
ATOM 1550 C CA . THR A 1 205 ? 15.729 -12.395 -7.348 1.00 97.00 205 THR A CA 1
ATOM 1551 C C . THR A 1 205 ? 15.963 -11.045 -6.694 1.00 97.00 205 THR A C 1
ATOM 1553 O O . THR A 1 205 ? 15.354 -10.044 -7.058 1.00 97.00 205 THR A O 1
ATOM 1556 N N . VAL A 1 206 ? 16.896 -10.998 -5.744 1.00 98.12 206 VAL A N 1
ATOM 1557 C CA . VAL A 1 206 ? 17.241 -9.773 -5.016 1.00 98.12 206 VAL A CA 1
ATOM 1558 C C . VAL A 1 206 ? 18.507 -9.103 -5.560 1.00 98.12 206 VAL A C 1
ATOM 1560 O O . VAL A 1 206 ? 19.442 -9.767 -6.028 1.00 98.12 206 VAL A O 1
ATOM 1563 N N . ARG A 1 207 ? 18.550 -7.766 -5.514 1.00 98.25 207 ARG A N 1
ATOM 1564 C CA . ARG A 1 207 ? 19.688 -6.939 -5.953 1.00 98.25 207 ARG A CA 1
ATOM 1565 C C . ARG A 1 207 ? 19.975 -5.815 -4.955 1.00 98.25 207 ARG A C 1
ATOM 1567 O O . ARG A 1 207 ? 19.129 -4.969 -4.682 1.00 98.25 207 ARG A O 1
ATOM 1574 N N . LEU A 1 208 ? 21.196 -5.770 -4.429 1.00 98.44 208 LEU A N 1
ATOM 1575 C CA . LEU A 1 208 ? 21.631 -4.684 -3.553 1.00 98.44 208 LEU A CA 1
ATOM 1576 C C . LEU A 1 208 ? 21.986 -3.444 -4.390 1.00 98.44 208 LEU A C 1
ATOM 1578 O O . LEU A 1 208 ? 23.005 -3.427 -5.078 1.00 98.44 208 LEU A O 1
ATOM 1582 N N . THR A 1 209 ? 21.163 -2.396 -4.311 1.00 97.50 209 THR A N 1
ATOM 1583 C CA . THR A 1 209 ? 21.342 -1.134 -5.052 1.00 97.50 209 THR A CA 1
ATOM 1584 C C . THR A 1 209 ? 21.402 0.068 -4.094 1.00 97.50 209 THR A C 1
ATOM 1586 O O . THR A 1 209 ? 20.448 0.827 -3.934 1.00 97.50 209 THR A O 1
ATOM 1589 N N . PRO A 1 210 ? 22.534 0.293 -3.399 1.00 95.25 210 PRO A N 1
ATOM 1590 C CA . PRO A 1 210 ? 22.685 1.430 -2.487 1.00 95.25 210 PRO A CA 1
ATOM 1591 C C . PRO A 1 210 ? 22.712 2.787 -3.202 1.00 95.25 210 PRO A C 1
ATOM 1593 O O . PRO A 1 210 ? 22.621 3.819 -2.539 1.00 95.25 210 PRO A O 1
ATOM 1596 N N . LYS A 1 211 ? 22.865 2.789 -4.531 1.00 96.19 211 LYS A N 1
ATOM 1597 C CA . LYS A 1 211 ? 22.907 3.980 -5.374 1.00 96.19 211 LYS A CA 1
ATOM 1598 C C . LYS A 1 211 ? 21.967 3.823 -6.579 1.00 96.19 211 LYS A C 1
ATOM 1600 O O . LYS A 1 211 ? 21.885 2.709 -7.102 1.00 96.19 211 LYS A O 1
ATOM 1605 N N . PRO A 1 212 ? 21.299 4.901 -7.025 1.00 96.50 212 PRO A N 1
ATOM 1606 C CA . PRO A 1 212 ? 20.323 4.848 -8.114 1.00 96.50 212 PRO A CA 1
ATOM 1607 C C . PRO A 1 212 ? 20.925 4.391 -9.450 1.00 96.50 212 PRO A C 1
ATOM 1609 O O . PRO A 1 212 ? 20.258 3.678 -10.185 1.00 96.50 212 PRO A O 1
ATOM 1612 N N . GLU A 1 213 ? 22.202 4.670 -9.731 1.00 98.12 213 GLU A N 1
ATOM 1613 C CA . GLU A 1 213 ? 22.869 4.241 -10.973 1.00 98.12 213 GLU A CA 1
ATOM 1614 C C . GLU A 1 213 ? 22.902 2.710 -11.129 1.00 98.12 213 GLU A C 1
ATOM 1616 O O . GLU A 1 213 ? 22.951 2.188 -12.240 1.00 98.12 213 GLU A O 1
ATOM 1621 N N . LEU A 1 214 ? 22.875 1.972 -10.014 1.00 98.25 214 LEU A N 1
ATOM 1622 C CA . LEU A 1 214 ? 22.796 0.511 -10.036 1.00 98.25 214 LEU A CA 1
ATOM 1623 C C . LEU A 1 214 ? 21.386 0.026 -10.386 1.00 98.25 214 LEU A C 1
ATOM 1625 O O . LEU A 1 214 ? 21.244 -1.013 -11.021 1.00 98.25 214 LEU A O 1
ATOM 1629 N N . SER A 1 215 ? 20.354 0.771 -9.984 1.00 98.31 215 SER A N 1
ATOM 1630 C CA . SER A 1 215 ? 18.978 0.513 -10.409 1.00 98.31 215 SER A CA 1
ATOM 1631 C C . SER A 1 215 ? 18.801 0.859 -11.891 1.00 98.31 215 SER A C 1
ATOM 1633 O O . SER A 1 215 ? 18.188 0.078 -12.609 1.00 98.31 215 SER A O 1
ATOM 1635 N N . ASP A 1 216 ? 19.397 1.955 -12.374 1.00 98.62 216 ASP A N 1
ATOM 1636 C CA . ASP A 1 216 ? 19.389 2.322 -13.798 1.00 98.62 216 ASP A CA 1
ATOM 1637 C C . ASP A 1 216 ? 20.017 1.227 -14.669 1.00 98.62 216 ASP A C 1
ATOM 1639 O O . ASP A 1 216 ? 19.470 0.882 -15.714 1.00 98.62 216 ASP A O 1
ATOM 1643 N N . ALA A 1 217 ? 21.140 0.649 -14.224 1.00 98.38 217 ALA A N 1
ATOM 1644 C CA . ALA A 1 217 ? 21.790 -0.457 -14.925 1.00 98.38 217 ALA A CA 1
ATOM 1645 C C . ALA A 1 217 ? 20.872 -1.683 -15.046 1.00 98.38 217 ALA A C 1
ATOM 1647 O O . ALA A 1 217 ? 20.849 -2.322 -16.090 1.00 98.38 217 ALA A O 1
ATOM 1648 N N . ILE A 1 218 ? 20.074 -1.977 -14.011 1.00 98.56 218 ILE A N 1
ATOM 1649 C CA . ILE A 1 218 ? 19.065 -3.040 -14.086 1.00 98.56 218 ILE A CA 1
ATOM 1650 C C . ILE A 1 218 ? 17.991 -2.666 -15.107 1.00 98.56 218 ILE A C 1
ATOM 1652 O O . ILE A 1 218 ? 17.689 -3.490 -15.960 1.00 98.56 218 ILE A O 1
ATOM 1656 N N . VAL A 1 219 ? 17.449 -1.440 -15.058 1.00 98.75 219 VAL A N 1
ATOM 1657 C CA . VAL A 1 219 ? 16.407 -0.976 -15.998 1.00 98.75 219 VAL A CA 1
ATOM 1658 C C . VAL A 1 219 ? 16.870 -1.083 -17.453 1.00 98.75 219 VAL A C 1
ATOM 1660 O O . VAL A 1 219 ? 16.089 -1.515 -18.298 1.00 98.75 219 VAL A O 1
ATOM 1663 N N . ALA A 1 220 ? 18.129 -0.742 -17.736 1.00 97.94 220 ALA A N 1
ATOM 1664 C CA . ALA A 1 220 ? 18.709 -0.809 -19.076 1.00 97.94 220 ALA A CA 1
ATOM 1665 C C . ALA A 1 220 ? 18.799 -2.240 -19.643 1.00 97.94 220 ALA A C 1
ATOM 1667 O O . ALA A 1 220 ? 18.766 -2.411 -20.861 1.00 97.94 220 ALA A O 1
ATOM 1668 N N . ASP A 1 221 ? 18.884 -3.250 -18.773 1.00 98.06 221 ASP A N 1
ATOM 1669 C CA . ASP A 1 221 ? 18.966 -4.666 -19.148 1.00 98.06 221 ASP A CA 1
ATOM 1670 C C . ASP A 1 221 ? 17.585 -5.350 -19.228 1.00 98.06 221 ASP A C 1
ATOM 1672 O O . ASP A 1 221 ? 17.489 -6.511 -19.641 1.00 98.06 221 ASP A O 1
ATOM 1676 N N . LEU A 1 222 ? 16.502 -4.661 -18.840 1.00 98.69 222 LEU A N 1
ATOM 1677 C CA . LEU A 1 222 ? 15.155 -5.232 -18.843 1.00 98.69 222 LEU A CA 1
ATOM 1678 C C . LEU A 1 222 ? 14.612 -5.411 -20.275 1.00 98.69 222 LEU A C 1
ATOM 1680 O O . LEU A 1 222 ? 14.790 -4.539 -21.131 1.00 98.69 222 LEU A O 1
ATOM 1684 N N . PRO A 1 223 ? 13.877 -6.504 -20.557 1.00 98.38 223 PRO A N 1
ATOM 1685 C CA . PRO A 1 223 ? 13.244 -6.706 -21.855 1.00 98.38 223 PRO A CA 1
ATOM 1686 C C . PRO A 1 223 ? 12.086 -5.725 -22.099 1.00 98.38 223 PRO A C 1
ATOM 1688 O O . PRO A 1 223 ? 11.526 -5.134 -21.170 1.00 98.38 223 PRO A O 1
ATOM 1691 N N . ALA A 1 224 ? 11.676 -5.595 -23.364 1.00 98.56 224 ALA A N 1
ATOM 1692 C CA . ALA A 1 224 ? 10.484 -4.836 -23.740 1.00 98.56 224 ALA A CA 1
ATOM 1693 C C . ALA A 1 224 ? 9.234 -5.331 -22.989 1.00 98.56 224 ALA A C 1
ATOM 1695 O O . ALA A 1 224 ? 9.086 -6.524 -22.722 1.00 98.56 224 ALA A O 1
ATOM 1696 N N . GLY A 1 225 ? 8.330 -4.412 -22.653 1.00 98.62 225 GLY A N 1
ATOM 1697 C CA . GLY A 1 225 ? 7.129 -4.705 -21.873 1.00 98.62 225 GLY A CA 1
ATOM 1698 C C . GLY A 1 225 ? 7.359 -4.854 -20.367 1.00 98.62 225 GLY A C 1
ATOM 1699 O O . GLY A 1 225 ? 6.403 -5.141 -19.647 1.00 98.62 225 GLY A O 1
ATOM 1700 N N . SER A 1 226 ? 8.587 -4.684 -19.866 1.00 98.81 226 SER A N 1
ATOM 1701 C CA . SER A 1 226 ? 8.870 -4.816 -18.430 1.00 98.81 226 SER A CA 1
ATOM 1702 C C . SER A 1 226 ? 8.099 -3.817 -17.573 1.00 98.81 226 SER A C 1
ATOM 1704 O O . SER A 1 226 ? 7.774 -2.711 -18.009 1.00 98.81 226 SER A O 1
ATOM 1706 N N . VAL A 1 227 ? 7.812 -4.216 -16.334 1.00 98.88 227 VAL A N 1
ATOM 1707 C CA . VAL A 1 227 ? 7.121 -3.373 -15.352 1.00 98.88 227 VAL A CA 1
ATOM 1708 C C . VAL A 1 227 ? 8.136 -2.885 -14.327 1.00 98.88 227 VAL A C 1
ATOM 1710 O O . VAL A 1 227 ? 8.770 -3.700 -13.666 1.00 98.88 227 VAL A O 1
ATOM 1713 N N . ILE A 1 228 ? 8.293 -1.573 -14.175 1.00 98.88 228 ILE A N 1
ATOM 1714 C CA . ILE A 1 228 ? 9.237 -0.960 -13.237 1.00 98.88 228 ILE A CA 1
ATOM 1715 C C . ILE A 1 228 ? 8.441 -0.227 -12.161 1.00 98.88 228 ILE A C 1
ATOM 1717 O O . ILE A 1 228 ? 7.652 0.663 -12.470 1.00 98.88 228 ILE A O 1
ATOM 1721 N N . ILE A 1 229 ? 8.640 -0.603 -10.899 1.00 98.75 229 ILE A N 1
ATOM 1722 C CA . ILE A 1 229 ? 7.801 -0.181 -9.777 1.00 98.75 229 ILE A CA 1
ATOM 1723 C C . ILE A 1 229 ? 8.640 0.567 -8.737 1.00 98.75 229 ILE A C 1
ATOM 1725 O O . ILE A 1 229 ? 9.543 -0.015 -8.134 1.00 98.75 229 ILE A O 1
ATOM 1729 N N . ASN A 1 230 ? 8.310 1.831 -8.459 1.00 98.38 230 ASN A N 1
ATOM 1730 C CA . ASN A 1 230 ? 8.801 2.532 -7.272 1.00 98.38 230 ASN A CA 1
ATOM 1731 C C . ASN A 1 230 ? 7.947 2.135 -6.059 1.00 98.38 230 ASN A C 1
ATOM 1733 O O . ASN A 1 230 ? 6.873 2.688 -5.828 1.00 98.38 230 ASN A O 1
ATOM 1737 N N . ALA A 1 231 ? 8.448 1.182 -5.271 1.00 96.69 231 ALA A N 1
ATOM 1738 C CA . ALA A 1 231 ? 7.879 0.757 -3.993 1.00 96.69 231 ALA A CA 1
ATOM 1739 C C . ALA A 1 231 ? 8.635 1.355 -2.787 1.00 96.69 231 ALA A C 1
ATOM 1741 O O . ALA A 1 231 ? 8.577 0.824 -1.673 1.00 96.69 231 ALA A O 1
ATOM 1742 N N . THR A 1 232 ? 9.368 2.453 -2.996 1.00 94.19 232 THR A N 1
ATOM 1743 C CA . THR A 1 232 ? 10.054 3.197 -1.934 1.00 94.19 232 THR A CA 1
ATOM 1744 C C . THR A 1 232 ? 9.191 4.347 -1.403 1.00 94.19 232 THR A C 1
ATOM 1746 O O . THR A 1 232 ? 8.160 4.701 -1.970 1.00 94.19 232 THR A O 1
ATOM 1749 N N . GLY A 1 233 ? 9.642 4.981 -0.317 1.00 87.44 233 GLY A N 1
ATOM 1750 C CA . GLY A 1 233 ? 9.075 6.249 0.151 1.00 87.44 233 GLY A CA 1
ATOM 1751 C C . GLY A 1 233 ? 9.551 7.485 -0.633 1.00 87.44 233 GLY A C 1
ATOM 1752 O O . GLY A 1 233 ? 9.130 8.594 -0.309 1.00 87.44 233 GLY A O 1
ATOM 1753 N N . LEU A 1 234 ? 10.444 7.342 -1.624 1.00 91.88 234 LEU A N 1
ATOM 1754 C CA . LEU A 1 234 ? 10.924 8.474 -2.428 1.00 91.88 234 LEU A CA 1
ATOM 1755 C C . LEU A 1 234 ? 9.795 9.017 -3.310 1.00 91.88 234 LEU A C 1
ATOM 1757 O O . LEU A 1 234 ? 9.073 8.247 -3.938 1.00 91.88 234 LEU A O 1
ATOM 1761 N N . GLY A 1 235 ? 9.643 10.339 -3.322 1.00 86.94 235 GLY A N 1
ATOM 1762 C CA . GLY A 1 235 ? 8.533 11.059 -3.944 1.00 86.94 235 GLY A CA 1
ATOM 1763 C C . GLY A 1 235 ? 7.448 11.491 -2.951 1.00 86.94 235 GLY A C 1
ATOM 1764 O O . GLY A 1 235 ? 6.693 12.415 -3.253 1.00 86.94 235 GLY A O 1
ATOM 1765 N N . LYS A 1 236 ? 7.394 10.891 -1.751 1.00 83.56 236 LYS A N 1
ATOM 1766 C CA . LYS A 1 236 ? 6.381 11.177 -0.718 1.00 83.56 236 LYS A CA 1
ATOM 1767 C C . LYS A 1 236 ? 6.976 11.395 0.674 1.00 83.56 236 LYS A C 1
ATOM 1769 O O . LYS A 1 236 ? 6.752 12.447 1.266 1.00 83.56 236 LYS A O 1
ATOM 1774 N N . ASP A 1 237 ? 7.675 10.396 1.210 1.00 84.31 237 ASP A N 1
ATOM 1775 C CA . ASP A 1 237 ? 8.265 10.430 2.555 1.00 84.31 237 ASP A CA 1
ATOM 1776 C C . ASP A 1 237 ? 9.604 11.187 2.547 1.00 84.31 237 ASP A C 1
ATOM 1778 O O . ASP A 1 237 ? 9.971 11.840 3.523 1.00 84.31 237 ASP A O 1
ATOM 1782 N N . ALA A 1 238 ? 10.315 11.132 1.419 1.00 87.12 238 ALA A N 1
ATOM 1783 C CA . ALA A 1 238 ? 11.472 11.962 1.107 1.00 87.12 238 ALA A CA 1
ATOM 1784 C C . ALA A 1 238 ? 11.426 12.376 -0.378 1.00 87.12 238 ALA A C 1
ATOM 1786 O O . ALA A 1 238 ? 10.872 11.631 -1.187 1.00 87.12 238 ALA A O 1
ATOM 1787 N N . PRO A 1 239 ? 11.981 13.539 -0.759 1.00 90.81 239 PRO A N 1
ATOM 1788 C CA . PRO A 1 239 ? 12.064 13.945 -2.163 1.00 90.81 239 PRO A CA 1
ATOM 1789 C C . PRO A 1 239 ? 13.009 13.035 -2.961 1.00 90.81 239 PRO A C 1
ATOM 1791 O O . PRO A 1 239 ? 13.859 12.351 -2.383 1.00 90.81 239 PRO A O 1
ATOM 1794 N N . GLY A 1 240 ? 12.896 13.069 -4.290 1.00 94.50 240 GLY A N 1
ATOM 1795 C CA . GLY A 1 240 ? 13.772 12.317 -5.193 1.00 94.50 240 GLY A CA 1
ATOM 1796 C C . GLY A 1 240 ? 13.134 11.097 -5.860 1.00 94.50 240 GLY A C 1
ATOM 1797 O O . GLY A 1 240 ? 11.937 10.842 -5.749 1.00 94.50 240 GLY A O 1
ATOM 1798 N N . SER A 1 241 ? 13.978 10.342 -6.564 1.00 97.00 241 SER A N 1
ATOM 1799 C CA . SER A 1 241 ? 13.631 9.128 -7.307 1.00 97.00 241 SER A CA 1
ATOM 1800 C C . SER A 1 241 ? 14.625 8.009 -6.975 1.00 97.00 241 SER A C 1
ATOM 1802 O O . SER A 1 241 ? 15.794 8.299 -6.697 1.00 97.00 241 SER A O 1
ATOM 1804 N N . PRO A 1 242 ? 14.202 6.731 -6.997 1.00 97.25 242 PRO A N 1
ATOM 1805 C CA . PRO A 1 242 ? 15.120 5.598 -6.905 1.00 97.25 242 PRO A CA 1
ATOM 1806 C C . PRO A 1 242 ? 15.986 5.383 -8.164 1.00 97.25 242 PRO A C 1
ATOM 1808 O O . PRO A 1 242 ? 16.819 4.475 -8.163 1.00 97.25 242 PRO A O 1
ATOM 1811 N N . LEU A 1 243 ? 15.787 6.191 -9.212 1.00 98.25 243 LEU A N 1
ATOM 1812 C CA . LEU A 1 243 ? 16.515 6.183 -10.484 1.00 98.25 243 LEU A CA 1
ATOM 1813 C C . LEU A 1 243 ? 17.154 7.551 -10.752 1.00 98.25 243 LEU A C 1
ATOM 1815 O O . LEU A 1 243 ? 16.702 8.578 -10.229 1.00 98.25 243 LEU A O 1
ATOM 1819 N N . THR A 1 244 ? 18.187 7.592 -11.595 1.00 98.38 244 THR A N 1
ATOM 1820 C CA . THR A 1 244 ? 18.743 8.875 -12.052 1.00 98.38 244 THR A CA 1
ATOM 1821 C C . THR A 1 244 ? 17.985 9.420 -13.263 1.00 98.38 244 THR A C 1
ATOM 1823 O O . THR A 1 244 ? 17.226 8.719 -13.925 1.00 98.38 244 THR A O 1
ATOM 1826 N N . ASN A 1 245 ? 18.227 10.689 -13.606 1.00 97.81 245 ASN A N 1
ATOM 1827 C CA . ASN A 1 245 ? 17.673 11.293 -14.824 1.00 97.81 245 ASN A CA 1
ATOM 1828 C C . ASN A 1 245 ? 18.281 10.729 -16.122 1.00 97.81 245 ASN A C 1
ATOM 1830 O O . ASN A 1 245 ? 17.817 11.087 -17.199 1.00 97.81 245 ASN A O 1
ATOM 1834 N N . ALA A 1 246 ? 19.327 9.900 -16.037 1.00 97.69 246 ALA A N 1
ATOM 1835 C CA . ALA A 1 246 ? 19.937 9.252 -17.195 1.00 97.69 246 ALA A CA 1
ATOM 1836 C C . ALA A 1 246 ? 19.268 7.915 -17.556 1.00 97.69 246 ALA A C 1
ATOM 1838 O O . ALA A 1 246 ? 19.664 7.299 -18.545 1.00 97.69 246 ALA A O 1
ATOM 1839 N N . VAL A 1 247 ? 18.286 7.455 -16.770 1.00 98.38 247 VAL A N 1
ATOM 1840 C CA . VAL A 1 247 ? 17.605 6.186 -17.026 1.00 98.38 247 VAL A CA 1
ATOM 1841 C C . VAL A 1 247 ? 16.892 6.194 -18.380 1.00 98.38 247 VAL A C 1
ATOM 1843 O O . VAL A 1 247 ? 16.234 7.167 -18.760 1.00 98.38 247 VAL A O 1
ATOM 1846 N N . VAL A 1 248 ? 17.005 5.074 -19.089 1.00 97.94 248 VAL A N 1
ATOM 1847 C CA . VAL A 1 248 ? 16.264 4.796 -20.320 1.00 97.94 248 VAL A CA 1
ATOM 1848 C C . VAL A 1 248 ? 15.399 3.576 -20.059 1.00 97.94 248 VAL A C 1
ATOM 1850 O O . VAL A 1 248 ? 15.919 2.497 -19.783 1.00 97.94 248 VAL A O 1
ATOM 1853 N N . PHE A 1 249 ? 14.081 3.754 -20.105 1.00 98.62 249 PHE A N 1
ATOM 1854 C CA . PHE A 1 249 ? 13.141 2.654 -19.892 1.00 98.62 249 PHE A CA 1
ATOM 1855 C C . PHE A 1 249 ? 13.039 1.774 -21.148 1.00 98.62 249 PHE A C 1
ATOM 1857 O O . PHE A 1 249 ? 13.192 2.282 -22.264 1.00 98.62 249 PHE A O 1
ATOM 1864 N N . PRO A 1 250 ? 12.763 0.465 -21.005 1.00 98.44 250 PRO A N 1
ATOM 1865 C CA . PRO A 1 250 ? 12.605 -0.409 -22.158 1.00 98.44 250 PRO A CA 1
ATOM 1866 C C . PRO A 1 250 ? 11.362 -0.041 -22.979 1.00 98.44 250 PRO A C 1
ATOM 1868 O O . PRO A 1 250 ? 10.421 0.587 -22.490 1.00 98.44 250 PRO A O 1
ATOM 1871 N N . GLN A 1 251 ? 11.346 -0.454 -24.247 1.00 98.62 251 GLN A N 1
ATOM 1872 C CA . GLN A 1 251 ? 10.186 -0.255 -25.114 1.00 98.62 251 GLN A CA 1
ATOM 1873 C C . GLN A 1 251 ? 8.934 -0.916 -24.516 1.00 98.62 251 GLN A C 1
ATOM 1875 O O . GLN A 1 251 ? 9.014 -2.016 -23.972 1.00 98.62 251 GLN A O 1
ATOM 1880 N N . ASP A 1 252 ? 7.780 -0.262 -24.641 1.00 98.62 252 ASP A N 1
ATOM 1881 C CA . ASP A 1 252 ? 6.482 -0.698 -24.117 1.00 98.62 252 ASP A CA 1
ATOM 1882 C C . ASP A 1 252 ? 6.468 -0.932 -22.591 1.00 98.62 252 ASP A C 1
ATOM 1884 O O . ASP A 1 252 ? 5.623 -1.671 -22.078 1.00 98.62 252 ASP A O 1
ATOM 1888 N N . ALA A 1 253 ? 7.410 -0.333 -21.848 1.00 98.75 253 ALA A N 1
ATOM 1889 C CA . ALA A 1 253 ? 7.474 -0.470 -20.397 1.00 98.75 253 ALA A CA 1
ATOM 1890 C C . ALA A 1 253 ? 6.228 0.087 -19.703 1.00 98.75 253 ALA A C 1
ATOM 1892 O O . ALA A 1 253 ? 5.650 1.091 -20.125 1.00 98.75 253 ALA A O 1
ATOM 1893 N N . ILE A 1 254 ? 5.886 -0.510 -18.564 1.00 98.88 254 ILE A N 1
ATOM 1894 C CA . ILE A 1 254 ? 4.928 0.058 -17.616 1.00 98.88 254 ILE A CA 1
ATOM 1895 C C . ILE A 1 254 ? 5.711 0.565 -16.409 1.00 98.88 254 ILE A C 1
ATOM 1897 O O . ILE A 1 254 ? 6.368 -0.211 -15.721 1.00 98.88 254 ILE A O 1
ATOM 1901 N N . VAL A 1 255 ? 5.635 1.862 -16.136 1.00 98.81 255 VAL A N 1
ATOM 1902 C CA . VAL A 1 255 ? 6.313 2.497 -15.006 1.00 98.81 255 VAL A CA 1
ATOM 1903 C C . VAL A 1 255 ? 5.277 2.915 -13.979 1.00 98.81 255 VAL A C 1
ATOM 1905 O O . VAL A 1 255 ? 4.414 3.745 -14.264 1.00 98.81 255 VAL A O 1
ATOM 1908 N N . TRP A 1 256 ? 5.360 2.328 -12.789 1.00 98.75 256 TRP A N 1
ATOM 1909 C CA . TRP A 1 256 ? 4.380 2.508 -11.728 1.00 98.75 256 TRP A CA 1
ATOM 1910 C C . TRP A 1 256 ? 5.015 3.069 -10.460 1.00 98.75 256 TRP A C 1
ATOM 1912 O O . TRP A 1 256 ? 5.940 2.482 -9.903 1.00 98.75 256 TRP A O 1
ATOM 1922 N N . ASP A 1 257 ? 4.504 4.193 -9.972 1.00 98.06 257 ASP A N 1
ATOM 1923 C CA . ASP A 1 257 ? 4.838 4.695 -8.639 1.00 98.06 257 ASP A CA 1
ATOM 1924 C C . ASP A 1 257 ? 3.700 4.371 -7.675 1.00 98.06 257 ASP A C 1
ATOM 1926 O O . ASP A 1 257 ? 2.543 4.679 -7.961 1.00 98.06 257 ASP A O 1
ATOM 1930 N N . LEU A 1 258 ? 4.004 3.779 -6.516 1.00 95.75 258 LEU A N 1
ATOM 1931 C CA . LEU A 1 258 ? 2.990 3.572 -5.474 1.00 95.75 258 LEU A CA 1
ATOM 1932 C C . LEU A 1 258 ? 2.497 4.894 -4.870 1.00 95.75 258 LEU A C 1
ATOM 1934 O O . LEU A 1 258 ? 1.467 4.929 -4.188 1.00 95.75 258 LEU A O 1
ATOM 1938 N N . ASN A 1 259 ? 3.216 5.989 -5.108 1.00 91.88 259 ASN A N 1
ATOM 1939 C CA . ASN A 1 259 ? 2.818 7.328 -4.725 1.00 91.88 259 ASN A CA 1
ATOM 1940 C C . ASN A 1 259 ? 1.927 7.966 -5.803 1.00 91.88 259 ASN A C 1
ATOM 1942 O O . ASN A 1 259 ? 2.134 7.823 -7.003 1.00 91.88 259 ASN A O 1
ATOM 1946 N N . TYR A 1 260 ? 0.922 8.719 -5.358 1.00 89.38 260 TYR A N 1
ATOM 1947 C CA . TYR A 1 260 ? -0.012 9.467 -6.219 1.00 89.38 260 TYR A CA 1
ATOM 1948 C C . TYR A 1 260 ? 0.027 10.979 -5.969 1.00 89.38 260 TYR A C 1
ATOM 1950 O O . TYR A 1 260 ? -0.759 11.739 -6.530 1.00 89.38 260 TYR A O 1
ATOM 1958 N N . ARG A 1 261 ? 0.889 11.417 -5.047 1.00 86.56 261 ARG A N 1
ATOM 1959 C CA . ARG A 1 261 ? 1.076 12.812 -4.645 1.00 86.56 261 ARG A CA 1
ATOM 1960 C C . ARG A 1 261 ? 2.508 13.028 -4.173 1.00 86.56 261 ARG A C 1
ATOM 1962 O O . ARG A 1 261 ? 3.142 12.078 -3.721 1.00 86.56 261 ARG A O 1
ATOM 1969 N N . GLY A 1 262 ? 2.936 14.285 -4.167 1.00 87.25 262 GLY A N 1
ATOM 1970 C CA . GLY A 1 262 ? 4.278 14.688 -3.760 1.00 87.25 262 GLY A CA 1
ATOM 1971 C C . GLY A 1 262 ? 5.131 15.064 -4.966 1.00 87.25 262 GLY A C 1
ATOM 1972 O O . GLY A 1 262 ? 4.600 15.569 -5.949 1.00 87.25 262 GLY A O 1
ATOM 1973 N N . ASP A 1 263 ? 6.435 14.836 -4.857 1.00 87.56 263 ASP A N 1
ATOM 1974 C CA . ASP A 1 263 ? 7.455 15.255 -5.829 1.00 87.56 263 ASP A CA 1
ATOM 1975 C C . ASP A 1 263 ? 7.403 14.414 -7.121 1.00 87.56 263 ASP A C 1
ATOM 1977 O O . ASP A 1 263 ? 7.697 14.916 -8.192 1.00 87.56 263 ASP A O 1
ATOM 1981 N N . LEU A 1 264 ? 6.970 13.144 -7.037 1.00 94.12 264 LEU A N 1
ATOM 1982 C CA . LEU A 1 264 ? 6.703 12.218 -8.161 1.00 94.12 264 LEU A CA 1
ATOM 1983 C C . LEU A 1 264 ? 7.750 12.201 -9.304 1.00 94.12 264 LEU A C 1
ATOM 1985 O O . LEU A 1 264 ? 7.432 11.796 -10.423 1.00 94.12 264 LEU A O 1
ATOM 1989 N N . ILE A 1 265 ? 9.012 12.548 -9.013 1.00 97.44 265 ILE A N 1
ATOM 1990 C CA . ILE A 1 265 ? 10.117 12.632 -9.988 1.00 97.44 265 ILE A CA 1
ATOM 1991 C C . ILE A 1 265 ? 10.271 11.339 -10.794 1.00 97.44 265 ILE A C 1
ATOM 1993 O O . ILE A 1 265 ? 10.566 11.387 -11.982 1.00 97.44 265 ILE A O 1
ATOM 1997 N N . PHE A 1 266 ? 10.044 10.182 -10.173 1.00 98.31 266 PHE A N 1
ATOM 1998 C CA . PHE A 1 266 ? 10.091 8.885 -10.848 1.00 98.31 266 PHE A CA 1
ATOM 1999 C C . PHE A 1 266 ? 9.098 8.787 -12.024 1.00 98.31 266 PHE A C 1
ATOM 2001 O O . PHE A 1 266 ? 9.448 8.287 -13.093 1.00 98.31 266 PHE A O 1
ATOM 2008 N N . LEU A 1 267 ? 7.882 9.326 -11.872 1.00 98.12 267 LEU A N 1
ATOM 2009 C CA . LEU A 1 267 ? 6.901 9.385 -12.960 1.00 98.12 267 LEU A CA 1
ATOM 2010 C C . LEU A 1 267 ? 7.278 10.435 -14.007 1.00 98.12 267 LEU A C 1
ATOM 2012 O O . LEU A 1 267 ? 7.061 10.215 -15.196 1.00 98.12 267 LEU A O 1
ATOM 2016 N N . ASP A 1 268 ? 7.863 11.558 -13.595 1.00 98.00 268 ASP A N 1
ATOM 2017 C CA . ASP A 1 268 ? 8.316 12.592 -14.530 1.00 98.00 268 ASP A CA 1
ATOM 2018 C C . ASP A 1 268 ? 9.495 12.111 -15.390 1.00 98.00 268 ASP A C 1
ATOM 2020 O O . ASP A 1 268 ? 9.513 12.358 -16.595 1.00 98.00 268 ASP A O 1
ATOM 2024 N N . GLN A 1 269 ? 10.417 11.332 -14.814 1.00 98.38 269 GLN A N 1
ATOM 2025 C CA . GLN A 1 269 ? 11.487 10.639 -15.543 1.00 98.38 269 GLN A CA 1
ATOM 2026 C C . GLN A 1 269 ? 10.930 9.688 -16.612 1.00 98.38 269 GLN A C 1
ATOM 2028 O O . GLN A 1 269 ? 11.485 9.608 -17.709 1.00 98.38 269 GLN A O 1
ATOM 2033 N N . ALA A 1 270 ? 9.823 8.996 -16.322 1.00 98.31 270 ALA A N 1
ATOM 2034 C CA . ALA A 1 270 ? 9.147 8.123 -17.280 1.00 98.31 270 ALA A CA 1
ATOM 2035 C C . ALA A 1 270 ? 8.408 8.910 -18.377 1.00 98.31 270 ALA A C 1
ATOM 2037 O O . ALA A 1 270 ? 8.468 8.544 -19.548 1.00 98.31 270 ALA A O 1
ATOM 2038 N N . ARG A 1 271 ? 7.755 10.026 -18.026 1.00 9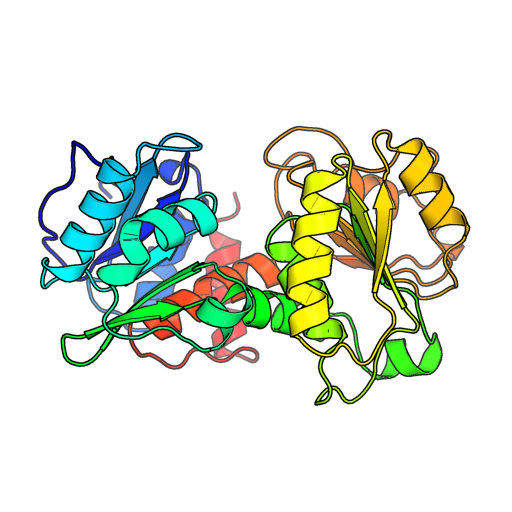8.25 271 ARG A N 1
ATOM 2039 C CA . ARG A 1 271 ? 7.063 10.910 -18.986 1.00 98.25 271 ARG A CA 1
ATOM 2040 C C . ARG A 1 271 ? 8.017 11.644 -19.926 1.00 98.25 271 ARG A C 1
ATOM 2042 O O . ARG A 1 271 ? 7.614 12.004 -21.027 1.00 98.25 271 ARG A O 1
ATOM 2049 N N . ALA A 1 272 ? 9.251 11.890 -19.493 1.00 97.75 272 ALA A N 1
ATOM 2050 C CA . ALA A 1 272 ? 10.272 12.578 -20.280 1.00 97.75 272 ALA A CA 1
ATOM 2051 C C . ALA A 1 272 ? 10.952 11.686 -21.338 1.00 97.75 272 ALA A C 1
ATOM 2053 O O . ALA A 1 272 ? 11.776 12.185 -22.107 1.00 97.75 272 ALA A O 1
ATOM 2054 N N . GLN A 1 273 ? 10.642 10.386 -21.371 1.00 97.69 273 GLN A N 1
ATOM 2055 C CA . GLN A 1 273 ? 11.219 9.443 -22.328 1.00 97.69 273 GLN A CA 1
ATOM 2056 C C . GLN A 1 273 ? 10.780 9.734 -23.766 1.00 97.69 273 GLN A C 1
ATOM 2058 O O . GLN A 1 273 ? 9.74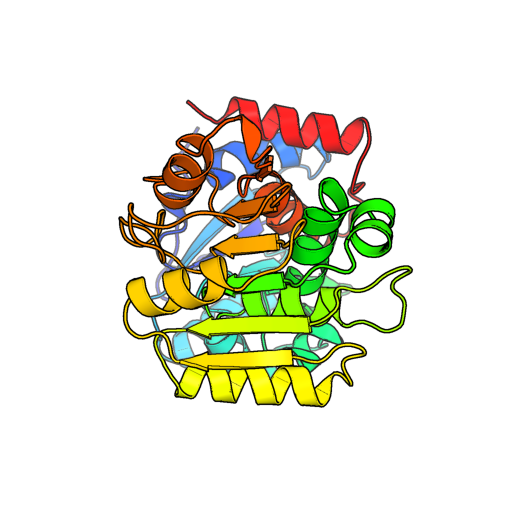5 10.357 -24.008 1.00 97.69 273 GLN A O 1
ATOM 2063 N N . ASP A 1 274 ? 11.562 9.241 -24.729 1.00 96.75 274 ASP A N 1
ATOM 2064 C CA . ASP A 1 274 ? 11.197 9.313 -26.143 1.00 96.75 274 ASP A CA 1
ATOM 2065 C C . ASP A 1 274 ? 9.811 8.666 -26.359 1.00 96.75 274 ASP A C 1
ATOM 2067 O O . ASP A 1 274 ? 9.628 7.498 -25.997 1.00 96.75 274 ASP A O 1
ATOM 2071 N N . PRO A 1 275 ? 8.833 9.372 -26.963 1.00 97.38 275 PRO A N 1
ATOM 2072 C CA . PRO A 1 275 ? 7.523 8.805 -27.279 1.00 97.38 275 PRO A CA 1
ATOM 2073 C C . PRO A 1 275 ? 7.578 7.495 -28.082 1.00 97.38 275 PRO A C 1
ATOM 2075 O O . PRO A 1 275 ? 6.660 6.684 -27.978 1.00 97.38 275 PRO A O 1
ATOM 2078 N N . ALA A 1 276 ? 8.646 7.253 -28.852 1.00 97.69 276 ALA A N 1
ATOM 2079 C CA . ALA A 1 276 ? 8.862 6.006 -29.586 1.00 97.69 276 ALA A CA 1
ATOM 2080 C C . ALA A 1 276 ? 9.064 4.781 -28.674 1.00 97.69 276 ALA A C 1
ATOM 2082 O O . ALA A 1 276 ? 8.821 3.654 -29.109 1.00 97.69 276 ALA A O 1
ATOM 2083 N N . LEU A 1 277 ? 9.472 4.985 -27.415 1.00 98.06 277 LEU A N 1
ATOM 2084 C CA . LEU A 1 277 ? 9.559 3.919 -26.415 1.00 98.06 277 LEU A CA 1
ATOM 2085 C C . LEU A 1 277 ? 8.183 3.487 -25.902 1.00 98.06 277 LEU A C 1
ATOM 2087 O O . LEU A 1 277 ? 8.090 2.416 -25.315 1.00 98.06 277 LEU A O 1
ATOM 2091 N N . ASN A 1 278 ? 7.119 4.265 -26.143 1.00 98.25 278 ASN A N 1
ATOM 2092 C CA . ASN A 1 278 ? 5.743 3.918 -25.774 1.00 98.25 278 ASN A CA 1
ATOM 2093 C C . ASN A 1 278 ? 5.583 3.522 -24.285 1.00 98.25 278 ASN A C 1
ATOM 2095 O O . ASN A 1 278 ? 4.932 2.534 -23.945 1.00 98.25 278 ASN A O 1
ATOM 2099 N N . VAL A 1 279 ? 6.210 4.287 -23.384 1.00 98.62 279 VAL A N 1
ATOM 2100 C CA . VAL A 1 279 ? 6.153 4.036 -21.936 1.00 98.62 279 VAL A CA 1
ATOM 2101 C C . VAL A 1 279 ? 4.768 4.380 -21.388 1.00 98.62 279 VAL A C 1
ATOM 2103 O O . VAL A 1 279 ? 4.271 5.494 -21.553 1.00 98.62 279 VAL A O 1
ATOM 2106 N N . THR A 1 280 ? 4.158 3.432 -20.679 1.00 98.62 280 THR A N 1
ATOM 2107 C CA . THR A 1 280 ? 2.911 3.644 -19.938 1.00 98.62 280 THR A CA 1
ATOM 2108 C C . THR A 1 280 ? 3.232 4.075 -18.513 1.00 98.62 280 THR A C 1
ATOM 2110 O O . THR A 1 280 ? 3.925 3.365 -17.789 1.00 98.62 280 THR A O 1
ATOM 2113 N N . VAL A 1 281 ? 2.710 5.226 -18.091 1.00 98.56 281 VAL A N 1
ATOM 2114 C CA . VAL A 1 281 ? 2.963 5.800 -16.761 1.00 98.56 281 VAL A CA 1
ATOM 2115 C C . VAL A 1 281 ? 1.726 5.633 -15.886 1.00 98.56 281 VAL A C 1
ATOM 2117 O O . VAL A 1 281 ? 0.645 6.095 -16.248 1.00 98.56 281 VAL A O 1
ATOM 2120 N N . VAL A 1 282 ? 1.893 4.999 -14.727 1.00 98.38 282 VAL A N 1
ATOM 2121 C CA . VAL A 1 282 ? 0.823 4.700 -13.769 1.00 98.38 282 VAL A CA 1
ATOM 2122 C C . VAL A 1 282 ? 1.185 5.300 -12.412 1.00 98.38 282 VAL A C 1
ATOM 2124 O O . VAL A 1 282 ? 2.308 5.141 -11.940 1.00 98.38 282 VAL A O 1
ATOM 2127 N N . ASP A 1 283 ? 0.246 5.990 -11.768 1.00 96.12 283 ASP A N 1
ATOM 2128 C CA . ASP A 1 283 ? 0.433 6.513 -10.411 1.00 96.12 283 ASP A CA 1
ATOM 2129 C C . ASP A 1 283 ? -0.197 5.606 -9.337 1.00 96.12 283 ASP A C 1
ATOM 2131 O O . ASP A 1 283 ? -0.846 4.591 -9.614 1.00 96.12 283 ASP A O 1
ATOM 2135 N N . GLY A 1 284 ? -0.008 5.979 -8.074 1.00 94.88 284 GLY A N 1
ATOM 2136 C CA . GLY A 1 284 ? -0.491 5.211 -6.932 1.00 94.88 284 GLY A CA 1
ATOM 2137 C C . GLY A 1 284 ? -1.973 5.391 -6.602 1.00 94.88 284 GLY A C 1
ATOM 2138 O O . GLY A 1 284 ? -2.390 5.002 -5.511 1.00 94.88 284 GLY A O 1
ATOM 2139 N N . TRP A 1 285 ? -2.780 6.048 -7.444 1.00 94.06 285 TRP A N 1
ATOM 2140 C CA . TRP A 1 285 ? -4.131 6.449 -7.044 1.00 94.06 285 TRP A CA 1
ATOM 2141 C C . TRP A 1 285 ? -5.047 5.245 -6.844 1.00 94.06 285 TRP A C 1
ATOM 2143 O O . TRP A 1 285 ? -5.686 5.121 -5.800 1.00 94.06 285 TRP A O 1
ATOM 2153 N N . VAL A 1 286 ? -5.062 4.318 -7.801 1.00 95.06 286 VAL A N 1
ATOM 2154 C CA . VAL A 1 286 ? -5.856 3.081 -7.706 1.00 95.06 286 VAL A CA 1
ATOM 2155 C C . VAL A 1 286 ? -5.394 2.227 -6.519 1.00 95.06 286 VAL A C 1
ATOM 2157 O O . VAL A 1 286 ? -6.217 1.676 -5.788 1.00 95.06 286 VAL A O 1
ATOM 2160 N N . TYR A 1 287 ? -4.085 2.204 -6.251 1.00 96.06 287 TYR A N 1
ATOM 2161 C CA . TYR A 1 287 ? -3.521 1.551 -5.070 1.00 96.06 287 TYR A CA 1
ATOM 2162 C C . TYR A 1 287 ? -4.021 2.161 -3.762 1.00 96.06 287 TYR A C 1
ATOM 2164 O O . TYR A 1 287 ? -4.430 1.433 -2.861 1.00 96.06 287 TYR A O 1
ATOM 2172 N N . PHE A 1 288 ? -4.065 3.492 -3.671 1.00 94.75 288 PHE A N 1
ATOM 2173 C CA . PHE A 1 288 ? -4.648 4.194 -2.530 1.00 94.75 288 PHE A CA 1
ATOM 2174 C C . PHE A 1 288 ? -6.128 3.835 -2.330 1.00 94.75 288 PHE A C 1
ATOM 2176 O O . PHE A 1 288 ? -6.534 3.551 -1.201 1.00 94.75 288 PHE A O 1
ATOM 2183 N N . LEU A 1 289 ? -6.924 3.807 -3.406 1.00 96.38 289 LEU A N 1
ATOM 2184 C CA . LEU A 1 289 ? -8.346 3.463 -3.331 1.00 96.38 289 LEU A CA 1
ATOM 2185 C C . LEU A 1 289 ? -8.548 2.049 -2.786 1.00 96.38 289 LEU A C 1
ATOM 2187 O O . LEU A 1 289 ? -9.294 1.868 -1.823 1.00 96.38 289 LEU A O 1
ATOM 2191 N N . HIS A 1 290 ? -7.863 1.048 -3.342 1.00 97.44 290 HIS A N 1
ATOM 2192 C CA . HIS A 1 290 ? -7.966 -0.324 -2.841 1.00 97.44 290 HIS A CA 1
ATOM 2193 C C . HIS A 1 290 ? -7.390 -0.472 -1.433 1.00 97.44 290 HIS A C 1
ATOM 2195 O O . HIS A 1 290 ? -8.002 -1.129 -0.596 1.00 97.44 290 HIS A O 1
ATOM 2201 N N . GLY A 1 291 ? -6.270 0.186 -1.131 1.00 96.00 291 GLY A N 1
ATOM 2202 C CA . GLY A 1 291 ? -5.655 0.155 0.195 1.00 96.00 291 GLY A CA 1
ATOM 2203 C C . GLY A 1 291 ? -6.612 0.589 1.306 1.00 96.00 291 GLY A C 1
ATOM 2204 O O . GLY A 1 291 ? -6.616 -0.014 2.373 1.00 96.00 291 GLY A O 1
ATOM 2205 N N . TRP A 1 292 ? -7.472 1.577 1.049 1.00 97.81 292 TRP A N 1
ATOM 2206 C CA . TRP A 1 292 ? -8.484 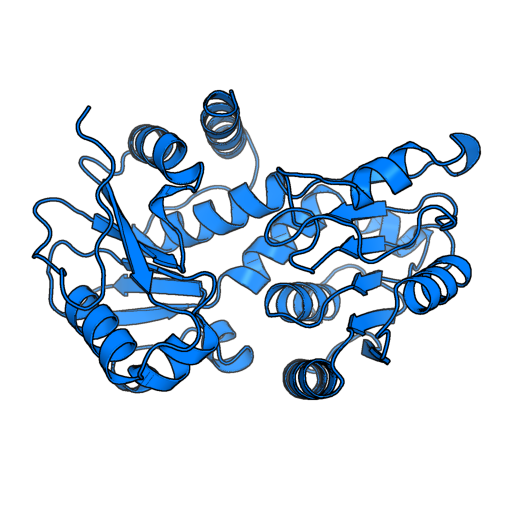1.991 2.020 1.00 97.81 292 TRP A CA 1
ATOM 2207 C C . TRP A 1 292 ? -9.787 1.211 1.927 1.00 97.81 292 TRP A C 1
ATOM 2209 O O . TRP A 1 292 ? -10.293 0.760 2.951 1.00 97.81 292 TRP A O 1
ATOM 2219 N N . THR A 1 293 ? -10.348 1.048 0.728 1.00 97.94 293 THR A N 1
ATOM 2220 C CA . THR A 1 293 ? -11.662 0.405 0.564 1.00 97.94 293 THR A CA 1
ATOM 2221 C C . THR A 1 293 ? -11.660 -1.031 1.074 1.00 97.94 293 THR A C 1
ATOM 2223 O O . THR A 1 293 ? -12.608 -1.424 1.742 1.00 97.94 293 THR A O 1
ATOM 2226 N N . GLN A 1 294 ? -10.582 -1.795 0.868 1.00 97.94 294 GLN A N 1
ATOM 2227 C CA . GLN A 1 294 ? -10.502 -3.169 1.377 1.00 97.94 294 GLN A CA 1
ATOM 2228 C C . GLN A 1 294 ? -10.453 -3.234 2.910 1.00 97.94 294 GLN A C 1
ATOM 2230 O O . GLN A 1 294 ? -10.956 -4.185 3.500 1.00 97.94 294 GLN A O 1
ATOM 2235 N N . VAL A 1 295 ? -9.887 -2.219 3.569 1.00 98.31 295 VAL A N 1
ATOM 2236 C CA . VAL A 1 295 ? -9.883 -2.142 5.036 1.00 98.31 295 VAL A CA 1
ATOM 2237 C C . VAL A 1 295 ? -11.224 -1.641 5.566 1.00 98.31 295 VAL A C 1
ATOM 2239 O O . VAL A 1 295 ? -11.710 -2.166 6.558 1.00 98.31 295 VAL A O 1
ATOM 2242 N N . ILE A 1 296 ? -11.847 -0.659 4.912 1.00 98.50 296 ILE A N 1
ATOM 2243 C CA . ILE A 1 296 ? -13.176 -0.157 5.296 1.00 98.50 296 ILE A CA 1
ATOM 2244 C C . ILE A 1 296 ? -14.218 -1.274 5.182 1.00 98.50 296 ILE A C 1
ATOM 2246 O O . ILE A 1 296 ? -15.002 -1.457 6.110 1.00 98.50 296 ILE A O 1
ATOM 2250 N N . ALA A 1 297 ? -14.191 -2.037 4.085 1.00 98.06 297 ALA A N 1
ATOM 2251 C CA . ALA A 1 297 ? -15.044 -3.206 3.890 1.00 98.06 297 ALA A CA 1
ATOM 2252 C C . ALA A 1 297 ? -14.921 -4.195 5.058 1.00 98.06 297 ALA A C 1
ATOM 2254 O O . ALA A 1 297 ? -15.931 -4.609 5.618 1.00 98.06 297 ALA A O 1
ATOM 2255 N N . GLU A 1 298 ? -13.688 -4.495 5.475 1.00 97.88 298 GLU A N 1
ATOM 2256 C CA . GLU A 1 298 ? -13.412 -5.407 6.589 1.00 97.88 298 GLU A CA 1
ATOM 2257 C C . GLU A 1 298 ? -13.858 -4.841 7.947 1.00 97.88 298 GLU A C 1
ATOM 2259 O O . GLU A 1 298 ? -14.516 -5.518 8.727 1.00 97.88 298 GLU A O 1
ATOM 2264 N N . VAL A 1 299 ? -13.523 -3.581 8.242 1.00 98.31 299 VAL A N 1
ATOM 2265 C CA . VAL A 1 299 ? -13.805 -2.945 9.542 1.00 98.31 299 VAL A CA 1
ATOM 2266 C C . VAL A 1 299 ? -15.303 -2.782 9.792 1.00 98.31 299 VAL A C 1
ATOM 2268 O O . VAL A 1 299 ? -15.749 -2.874 10.937 1.00 98.31 299 VAL A O 1
ATOM 2271 N N . PHE A 1 300 ? -16.075 -2.497 8.743 1.00 98.00 300 PHE A N 1
ATOM 2272 C CA . PHE A 1 300 ? -17.512 -2.249 8.851 1.00 98.00 300 PHE A CA 1
ATOM 2273 C C . PHE A 1 300 ? -18.378 -3.436 8.424 1.00 98.00 300 PHE A C 1
ATOM 2275 O O . PHE A 1 300 ? -19.598 -3.316 8.505 1.00 98.00 300 PHE A O 1
ATOM 2282 N N . ASP A 1 301 ? -17.771 -4.555 8.018 1.00 96.69 301 ASP A N 1
ATOM 2283 C CA . ASP A 1 301 ? -18.465 -5.748 7.518 1.00 96.69 301 ASP A CA 1
ATOM 2284 C C . ASP A 1 301 ? -19.450 -5.407 6.382 1.00 96.69 301 ASP A C 1
ATOM 2286 O O . ASP A 1 301 ? -20.641 -5.724 6.407 1.00 96.69 301 ASP A O 1
ATOM 2290 N N . VAL A 1 302 ? -18.945 -4.676 5.383 1.00 97.12 302 VAL A N 1
ATOM 2291 C CA . VAL A 1 302 ? -19.704 -4.263 4.194 1.00 97.12 302 VAL A CA 1
ATOM 2292 C C . VAL A 1 302 ? -19.016 -4.735 2.923 1.00 97.12 302 VAL A C 1
ATOM 2294 O O . VAL A 1 302 ? -17.794 -4.822 2.836 1.00 97.12 302 VAL A O 1
ATOM 2297 N N . THR A 1 303 ? -19.802 -4.998 1.881 1.00 96.19 303 THR A N 1
ATOM 2298 C CA . THR A 1 303 ? -19.249 -5.316 0.561 1.00 96.19 303 THR A CA 1
ATOM 2299 C C . THR A 1 303 ? -18.969 -4.034 -0.212 1.00 96.19 303 THR A C 1
ATOM 2301 O O . THR A 1 303 ? -19.890 -3.277 -0.509 1.00 96.19 303 THR A O 1
ATOM 2304 N N . ILE A 1 304 ? -17.708 -3.824 -0.594 1.00 97.00 304 ILE A N 1
ATOM 2305 C CA . ILE A 1 304 ? -17.307 -2.749 -1.507 1.00 97.00 304 ILE A CA 1
ATOM 2306 C C . ILE A 1 304 ? -16.808 -3.387 -2.809 1.00 97.00 304 ILE A C 1
ATOM 2308 O O . ILE A 1 304 ? -15.789 -4.084 -2.781 1.00 97.00 304 ILE A O 1
ATOM 2312 N N . PRO A 1 305 ? -17.497 -3.180 -3.949 1.00 95.19 305 PRO A N 1
ATOM 2313 C CA . PRO A 1 305 ? -17.032 -3.667 -5.242 1.00 95.19 305 PRO A CA 1
ATOM 2314 C C . PRO A 1 305 ? -15.634 -3.142 -5.578 1.00 95.19 305 PRO A C 1
ATOM 2316 O O . PRO A 1 305 ? -15.296 -2.000 -5.275 1.00 95.19 305 PRO A O 1
ATOM 2319 N N . THR A 1 306 ? -14.828 -3.962 -6.245 1.00 94.75 306 THR A N 1
ATOM 2320 C CA . THR A 1 306 ? -13.469 -3.592 -6.674 1.00 94.75 306 THR A CA 1
ATOM 2321 C C . THR A 1 306 ? -13.435 -2.907 -8.043 1.00 94.75 306 THR A C 1
ATOM 2323 O O . THR A 1 306 ? -12.374 -2.504 -8.500 1.00 94.75 306 THR A O 1
ATOM 2326 N N . SER A 1 307 ? -14.582 -2.793 -8.716 1.00 94.31 307 SER A N 1
ATOM 2327 C CA . SER A 1 307 ? -14.752 -2.104 -9.997 1.00 94.31 307 SER A CA 1
ATOM 2328 C C . SER A 1 307 ? -16.230 -1.789 -10.253 1.00 94.31 307 SER A C 1
ATOM 2330 O O . SER A 1 307 ? -17.114 -2.257 -9.527 1.00 94.31 307 SER A O 1
ATOM 2332 N N . GLY A 1 308 ? -16.498 -1.008 -11.300 1.00 94.62 308 GLY A N 1
ATOM 2333 C CA . GLY A 1 308 ? -17.846 -0.669 -11.748 1.00 94.62 308 GLY A CA 1
ATOM 2334 C C . GLY A 1 308 ? -18.443 0.546 -11.032 1.00 94.62 308 GLY A C 1
ATOM 2335 O O . GLY A 1 308 ? -17.771 1.170 -10.211 1.00 94.62 308 GLY A O 1
ATOM 2336 N N . PRO A 1 309 ? -19.725 0.870 -11.296 1.00 96.31 309 PRO A N 1
ATOM 2337 C CA . PRO A 1 309 ? -20.294 2.181 -10.975 1.00 96.31 309 PRO A CA 1
ATOM 2338 C C . PRO A 1 309 ? -20.158 2.606 -9.509 1.00 96.31 309 PRO A C 1
ATOM 2340 O O . PRO A 1 309 ? -19.860 3.764 -9.233 1.00 96.31 309 PRO A O 1
ATOM 2343 N N . SER A 1 310 ? -20.330 1.678 -8.563 1.00 95.06 310 SER A N 1
ATOM 2344 C CA . SER A 1 310 ? -20.171 1.976 -7.134 1.00 95.06 310 SER A CA 1
ATOM 2345 C C . SER A 1 310 ? -18.717 2.275 -6.755 1.00 95.06 310 SER A C 1
ATOM 2347 O O . SER A 1 310 ? -18.463 3.182 -5.970 1.00 95.06 310 SER A O 1
ATOM 2349 N N . PHE A 1 311 ? -17.747 1.550 -7.319 1.00 96.19 311 PHE A N 1
ATOM 2350 C CA . PHE A 1 311 ? -16.327 1.837 -7.096 1.00 96.19 311 PHE A CA 1
ATOM 2351 C C . PHE A 1 311 ? -15.907 3.147 -7.776 1.00 96.19 311 PHE A C 1
ATOM 2353 O O . PHE A 1 311 ? -15.170 3.944 -7.191 1.00 96.19 311 PHE A O 1
ATOM 2360 N N . ASP A 1 312 ? -16.416 3.396 -8.983 1.00 95.75 312 ASP A N 1
ATOM 2361 C CA . ASP A 1 312 ? -16.157 4.620 -9.741 1.00 95.75 312 ASP A CA 1
ATOM 2362 C C . ASP A 1 312 ? -16.663 5.855 -8.985 1.00 95.75 312 ASP A C 1
ATOM 2364 O O . ASP A 1 312 ? -15.983 6.883 -8.949 1.00 95.75 312 ASP A O 1
ATOM 2368 N N . GLU A 1 313 ? -17.807 5.743 -8.305 1.00 97.50 313 GLU A N 1
ATOM 2369 C CA . GLU A 1 313 ? -18.332 6.811 -7.457 1.00 97.50 313 GLU A CA 1
ATOM 2370 C C . GLU A 1 313 ? -17.433 7.078 -6.240 1.00 97.50 313 GLU A C 1
ATOM 2372 O O . GLU A 1 313 ? -17.087 8.231 -5.974 1.00 97.50 313 GLU A O 1
ATOM 2377 N N . LEU A 1 314 ? -16.944 6.037 -5.554 1.00 97.31 314 LEU A N 1
ATOM 2378 C CA . LEU A 1 314 ? -15.962 6.202 -4.472 1.00 97.31 314 LEU A CA 1
ATOM 2379 C C . LEU A 1 314 ? -14.674 6.869 -4.980 1.00 97.31 314 LEU A C 1
ATOM 2381 O O . LEU A 1 314 ? -14.145 7.777 -4.331 1.00 97.31 314 LEU A O 1
ATOM 2385 N N . SER A 1 315 ? -14.186 6.467 -6.154 1.00 95.81 315 SER A N 1
ATOM 2386 C CA . SER A 1 315 ? -13.026 7.086 -6.806 1.00 95.81 315 SER A CA 1
ATOM 2387 C C . SER A 1 315 ? -13.266 8.567 -7.120 1.00 95.81 315 SER A C 1
ATOM 2389 O O . SER A 1 315 ? -12.406 9.417 -6.847 1.00 95.81 315 SER A O 1
ATOM 2391 N N . ARG A 1 316 ? -14.455 8.907 -7.637 1.00 96.50 316 ARG A N 1
ATOM 2392 C CA . ARG A 1 316 ? -14.869 10.282 -7.946 1.00 96.50 316 ARG A CA 1
ATOM 2393 C C . ARG A 1 316 ? -14.940 11.141 -6.684 1.00 96.50 316 ARG A C 1
ATOM 2395 O O . ARG A 1 316 ? -14.381 12.238 -6.671 1.00 96.50 316 ARG A O 1
ATOM 2402 N N . LEU A 1 317 ? -15.570 10.641 -5.620 1.00 96.94 317 LEU A N 1
ATOM 2403 C CA . LEU A 1 317 ? -15.648 11.321 -4.324 1.00 96.94 317 LEU A CA 1
ATOM 2404 C C . LEU A 1 317 ? -14.253 11.574 -3.751 1.00 96.94 317 LEU A C 1
ATOM 2406 O O . LEU A 1 317 ? -13.944 12.702 -3.372 1.00 96.94 317 LEU A O 1
ATOM 2410 N N . ALA A 1 318 ? -13.375 10.570 -3.772 1.00 95.12 318 ALA A N 1
ATOM 2411 C CA . ALA A 1 318 ? -12.002 10.727 -3.307 1.00 95.12 318 ALA A CA 1
ATOM 2412 C C . ALA A 1 318 ? -11.202 11.731 -4.149 1.00 95.12 318 ALA A C 1
ATOM 2414 O O . ALA A 1 318 ? -10.392 12.490 -3.622 1.00 95.12 318 ALA A O 1
ATOM 2415 N N . SER A 1 319 ? -11.441 11.768 -5.459 1.00 92.50 319 SER A N 1
ATOM 2416 C CA . SER A 1 319 ? -10.781 12.721 -6.353 1.00 92.50 319 SER A CA 1
ATOM 2417 C C . SER A 1 319 ? -11.270 14.150 -6.125 1.00 92.50 319 SER A C 1
ATOM 2419 O O . SER A 1 319 ? -10.484 15.079 -6.260 1.00 92.50 319 SER A O 1
ATOM 2421 N N . SER A 1 320 ? -12.529 14.336 -5.714 1.00 93.50 320 SER A N 1
ATOM 2422 C CA . SER A 1 320 ? -13.098 15.662 -5.426 1.00 93.50 320 SER A CA 1
ATOM 2423 C C . SER A 1 320 ? -12.453 16.374 -4.231 1.00 93.50 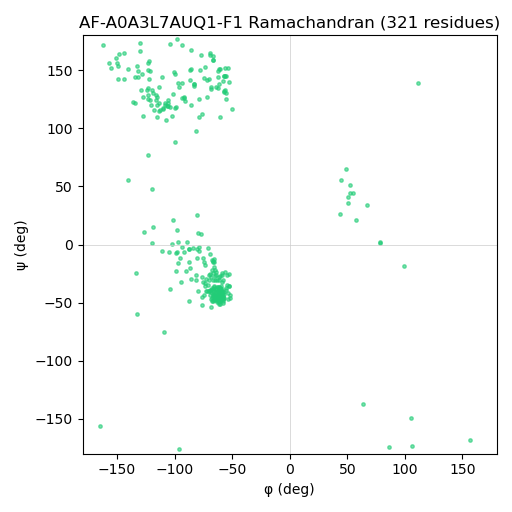320 SER A C 1
ATOM 2425 O O . SER A 1 320 ? -12.616 17.581 -4.079 1.00 93.50 320 SER A O 1
ATOM 2427 N N . THR A 1 321 ? -11.700 15.646 -3.400 1.00 88.94 321 THR A N 1
ATOM 2428 C CA . THR A 1 321 ? -10.940 16.217 -2.278 1.00 88.94 321 THR A CA 1
ATOM 2429 C C . THR A 1 321 ? -9.493 16.547 -2.648 1.00 88.94 321 THR A C 1
ATOM 2431 O O . THR A 1 321 ? -8.734 17.006 -1.794 1.00 88.94 321 THR A O 1
ATOM 2434 N N . LYS A 1 322 ? -9.058 16.251 -3.881 1.00 78.62 322 LYS A N 1
ATOM 2435 C CA . LYS A 1 322 ? -7.778 16.740 -4.398 1.00 78.62 322 LYS A CA 1
ATOM 2436 C C . LYS A 1 322 ? -7.983 18.216 -4.751 1.00 78.62 322 LYS A C 1
ATOM 2438 O O . LYS A 1 322 ? -8.793 18.520 -5.620 1.00 78.62 322 LYS A O 1
ATOM 2443 N N . GLY A 1 323 ? -7.326 19.103 -4.004 1.00 58.47 323 GLY A N 1
ATOM 2444 C CA . GLY A 1 323 ? -7.283 20.536 -4.313 1.00 58.47 323 GLY A CA 1
ATOM 2445 C C . GLY A 1 323 ? -6.534 20.822 -5.604 1.00 58.47 323 GLY A C 1
ATOM 2446 O O . GLY A 1 323 ? -5.631 20.020 -5.937 1.00 58.47 323 GLY A O 1
#

InterPro domains:
  IPR036291 NAD(P)-binding domain superfamily [SSF51735] (150-286)

Foldseek 3Di:
DDQAAEAELVRDDADPAQEEEEEEACVSPDLCQQQVVVVCVLQVVPPYHYYYYHAPQLHPLVSLQSVLVRLLPRPSNLKYFYDRCFQVSCVSHVVVFPEEDPVCVLLVTAGMWGDDPSGIYGHDLLLVLLLLQCCVPPPQCLCVVFLWEEEEEDLDSNLLSNQLNQFDPVDPGHHQEYEYEYQDPVSQVSSVVSSVSSVGNHHYHYDNDVAQVVVLVVQVPTTASYEYEHPDCDQPVHDDDSHDLPRAHAANYEYEYLAPDGNPVSQVSQVPHDVRSVYHYYYNLSSVLSSPVVNVCRSSVHDDDSDDDSSVVSSVSSVVSPD

Nearest PDB structures (foldseek):
  2hk8-assembly2_B  TM=8.426E-01  e=3.761E-16  Aquifex aeolicus
  5dzs-assembly2_A  TM=8.205E-01  e=7.082E-14  Clostridioides difficile 630
  5dzs-assembly2_B-2  TM=7.900E-01  e=2.587E-13  Clostridioides difficile 630
  4pip-assembly4_D  TM=5.201E-01  e=7.673E-02  Mycolicibacterium smegmatis
  1ws6-assembly1_A  TM=5.914E-01  e=2.504E-01  Thermus thermophilus HB8

Sequence (323 aa):
MS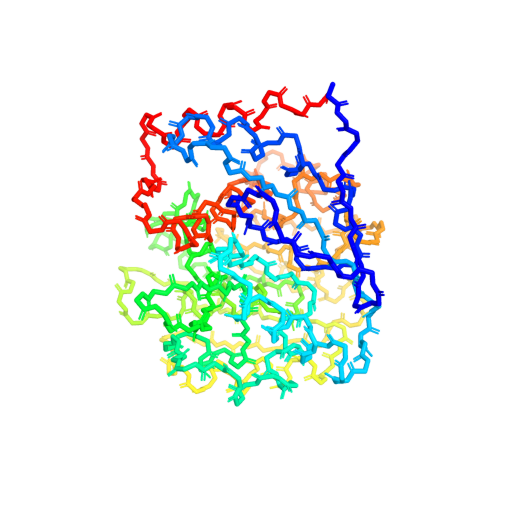APVTLTADTLIPATAPTMYFIGVTTGSSSIRQVFPLWAAELGLGDAVLVGIDLPLHAPAEQYRRVVEFIKNDPLSRGALVTTHKLDLFAAARDLFDEEDPLATLMNEISSISKRDGRLIAHAKDPISSGLALDAFLSPAHLTRYNPDVFVIGAGGSAIAISWYLSRAERAAHPREIIVANRSQQRLDDLAEVLAASDPRVPVTVRLTPKPELSDAIVADLPAGSVIINATGLGKDAPGSPLTNAVVFPQDAIVWDLNYRGDLIFLDQARAQDPALNVTVVDGWVYFLHGWTQVIAEVFDVTIPTSGPSFDELSRLASSTKG

Radius of gyration: 19.73 Å; Cα contacts (8 Å, |Δi|>4): 643; chains: 1; bounding box: 47×42×56 Å

Secondary structure (DSSP, 8-state):
-PPPPEE-TTS----SS-EEEEEESSGGGSTHHHHHHHHHHHTT-TT-EEEEEE--TT--HHHHHHHHHHHHH-SSEEEEEESTTHHHHHHHHGGG-SEE-HHHHHHT--SEEEEETTEEEEE--HHHHHHHHHHTT--HHHHHHH--EEEEE--SHHHHHHHHHHH-TT-S---SEEEEEES-HHHHHHHHHHHHTT--SS-EEEEE-SSHHHHHHHHHHPPTT-EEEE-SSBTTTBSS-SS-TT--PPTT-EEEES-SSS--HHHHHHHTS-GGG--EEE-SHHHHHHHHHHHHHHHHT----SSSHHHHHHHHHHHTT--

Solvent-accessible surface area (backbone atoms only — not comparable to full-atom values): 17083 Å² total; per-residue (Å²): 131,79,78,85,57,65,35,33,72,90,58,72,69,85,63,92,44,48,25,37,35,36,37,25,68,63,44,82,78,40,71,58,77,64,29,48,61,56,46,28,59,75,71,64,53,67,78,46,44,75,37,23,31,32,46,62,88,88,54,61,50,68,43,40,30,50,49,50,51,48,45,67,69,34,90,32,35,32,28,32,39,37,63,81,47,18,46,63,35,37,73,47,32,54,90,73,42,74,43,71,35,71,54,13,64,61,69,60,28,27,34,25,34,26,55,59,98,92,37,34,34,36,27,39,50,54,41,56,17,40,39,56,35,43,58,74,75,58,44,58,65,55,26,67,72,44,49,12,39,35,40,33,36,26,54,44,71,68,33,48,19,41,53,49,50,61,19,44,81,88,54,96,54,48,48,60,31,39,38,38,28,24,64,47,63,67,42,46,54,56,44,49,55,49,46,62,77,63,68,52,74,35,58,76,44,76,44,83,31,76,46,33,68,55,43,28,55,50,43,61,71,44,51,48,41,17,35,41,32,45,48,51,54,52,11,65,81,39,79,48,46,74,49,50,91,83,54,55,76,33,42,49,15,37,40,35,33,63,56,69,58,72,67,44,43,57,57,50,56,56,70,69,48,65,75,90,31,50,60,44,80,43,63,9,53,59,35,52,50,34,55,45,49,60,41,50,22,56,29,68,74,47,92,68,63,96,59,58,73,71,31,51,47,52,52,49,53,46,52,70,66,58,128

pLDDT: mean 95.52, std 5.07, range [54.47, 98.88]

Mean predicted aligned error: 3.56 Å

Organism: NCBI:txid76637